Protein AF-A0A7S2HG61-F1 (afdb_monomer_lite)

Foldseek 3Di:
DQVLPDDDPVLVVVLVVLVVVLVVLLVQCLPPVSLVVLLVVLVLFDFDPDFLADQADPLLVVLLSLLLSLLVLLLVLLVVVQVVPPPDRPLLSVLLSVLSVLLSVLSSLLSSLSSCNVPRPSSSRSSPSNSQLSVLLSLLSQQVCQVPSVCRCVSSVVSSVCNRVVVAHCVDPNNLVSSLNSLQNLVVHDCVNFPPQLSVLSVLVNCLVVLCVVAPCSDSVSSSSSSNSSSVSSSSNSSRSVVVVVVVVVVVVVD

Organism: NCBI:txid374047

Structure (mmCIF, N/CA/C/O backbone):
data_AF-A0A7S2HG61-F1
#
_entry.id   AF-A0A7S2HG61-F1
#
loop_
_atom_site.group_PDB
_atom_site.id
_atom_site.type_symbol
_atom_site.label_atom_id
_atom_site.label_alt_id
_atom_site.label_comp_id
_atom_site.label_asym_id
_atom_site.label_entity_id
_atom_site.label_seq_id
_atom_site.pdbx_PDB_ins_code
_atom_site.Cartn_x
_atom_site.Cartn_y
_atom_site.Cartn_z
_atom_site.occupancy
_atom_site.B_iso_or_equiv
_atom_site.auth_seq_id
_atom_site.auth_comp_id
_atom_site.auth_asym_id
_atom_site.auth_atom_id
_atom_site.pdbx_PDB_model_num
ATOM 1 N N . MET A 1 1 ? -5.465 -21.632 17.136 1.00 51.50 1 MET A N 1
ATOM 2 C CA . MET A 1 1 ? -5.242 -20.722 15.989 1.00 51.50 1 MET A CA 1
ATOM 3 C C . MET A 1 1 ? -5.572 -19.300 16.432 1.00 51.50 1 MET A C 1
ATOM 5 O O . MET A 1 1 ? -6.669 -19.080 16.935 1.00 51.50 1 MET A O 1
ATOM 9 N N . ILE A 1 2 ? -4.621 -18.366 16.341 1.00 64.44 2 ILE A N 1
ATOM 10 C CA . ILE A 1 2 ? -4.810 -16.969 16.773 1.00 64.44 2 ILE A CA 1
ATOM 11 C C . ILE A 1 2 ? -5.863 -16.321 15.855 1.00 64.44 2 ILE A C 1
ATOM 13 O O . ILE A 1 2 ? -5.725 -16.396 14.634 1.00 64.44 2 ILE A O 1
ATOM 17 N N . LYS A 1 3 ? -6.915 -15.697 16.418 1.00 71.38 3 LYS A N 1
ATOM 18 C CA . LYS A 1 3 ? -8.028 -15.078 15.653 1.00 71.38 3 LYS A CA 1
ATOM 19 C C . LYS A 1 3 ? -7.538 -14.126 14.549 1.00 71.38 3 LYS A C 1
ATOM 21 O O . LYS A 1 3 ? -8.149 -14.071 13.488 1.00 71.38 3 LYS A O 1
ATOM 26 N N . ALA A 1 4 ? -6.395 -13.477 14.775 1.00 69.25 4 ALA A N 1
ATOM 27 C CA . ALA A 1 4 ? -5.705 -12.587 13.844 1.00 69.25 4 ALA A CA 1
ATOM 28 C C . ALA A 1 4 ? -5.424 -13.179 12.450 1.00 69.25 4 ALA A C 1
ATOM 30 O O . ALA A 1 4 ? -5.339 -12.418 11.492 1.00 69.25 4 ALA A O 1
ATOM 31 N N . PHE A 1 5 ? -5.309 -14.505 12.315 1.00 81.06 5 PHE A N 1
ATOM 32 C CA . PHE A 1 5 ? -5.056 -15.165 11.024 1.00 81.06 5 PHE A CA 1
ATOM 33 C C . PHE A 1 5 ? -6.320 -15.715 10.360 1.00 81.06 5 PHE A C 1
ATOM 35 O O . PHE A 1 5 ? -6.285 -16.104 9.195 1.00 81.06 5 PHE A O 1
ATOM 42 N N . LYS A 1 6 ? -7.450 -15.761 11.076 1.00 86.38 6 LYS A N 1
ATOM 43 C CA . LYS A 1 6 ? -8.704 -16.275 10.525 1.00 86.38 6 LYS A CA 1
ATOM 44 C C . LYS A 1 6 ? -9.349 -15.207 9.647 1.00 86.38 6 LYS A C 1
ATOM 46 O O . LYS A 1 6 ? -9.738 -14.158 10.159 1.00 86.38 6 LYS A O 1
ATOM 51 N N . LEU A 1 7 ? -9.503 -15.488 8.357 1.00 86.44 7 LEU A N 1
ATOM 52 C CA . LEU A 1 7 ? -10.285 -14.662 7.437 1.00 86.44 7 LEU A CA 1
ATOM 53 C C . LEU A 1 7 ? -11.781 -14.971 7.582 1.00 86.44 7 LEU A C 1
ATOM 55 O O . LEU A 1 7 ? -12.195 -16.123 7.732 1.00 86.44 7 LEU A O 1
ATOM 59 N N . THR A 1 8 ? -12.598 -13.930 7.559 1.00 88.38 8 THR A N 1
ATOM 60 C CA . THR A 1 8 ? -14.056 -14.007 7.484 1.00 88.38 8 THR A CA 1
ATOM 61 C C . THR A 1 8 ? -14.495 -14.377 6.067 1.00 88.38 8 THR A C 1
ATOM 63 O O . THR A 1 8 ? -13.757 -14.200 5.097 1.00 88.38 8 THR A O 1
ATOM 66 N N . THR A 1 9 ? -15.735 -14.846 5.915 1.00 89.81 9 THR A N 1
ATOM 67 C CA . THR A 1 9 ? -16.317 -15.142 4.596 1.00 89.81 9 THR A CA 1
ATOM 68 C C . THR A 1 9 ? -16.291 -13.927 3.666 1.00 89.81 9 THR A C 1
ATOM 70 O O . THR A 1 9 ? -16.043 -14.070 2.472 1.00 89.81 9 THR A O 1
ATOM 73 N N . THR A 1 10 ? -16.528 -12.727 4.200 1.00 88.31 10 THR A N 1
ATOM 74 C CA . THR A 1 10 ? -16.487 -11.481 3.422 1.00 88.31 10 THR A CA 1
ATOM 75 C C . THR A 1 10 ? -15.073 -11.169 2.947 1.00 88.31 10 THR A C 1
ATOM 77 O O . THR A 1 10 ? -14.895 -10.882 1.767 1.00 88.31 10 THR A O 1
ATOM 80 N N . GLU A 1 11 ? -14.067 -11.313 3.814 1.00 89.25 11 GLU A N 1
ATOM 81 C CA . GLU A 1 11 ? -12.668 -11.100 3.428 1.00 89.25 11 GLU A CA 1
ATOM 82 C C . GLU A 1 11 ? -12.243 -12.095 2.350 1.00 89.25 11 GLU A C 1
ATOM 84 O O . GLU A 1 11 ? -11.642 -11.693 1.361 1.00 89.25 11 GLU A O 1
ATOM 89 N N . LEU A 1 12 ? -12.602 -13.377 2.479 1.00 90.38 12 LEU A N 1
ATOM 90 C CA . LEU A 1 12 ? -12.316 -14.377 1.445 1.00 90.38 12 LEU A CA 1
ATOM 91 C C . LEU A 1 12 ? -12.929 -13.992 0.092 1.00 90.38 12 LEU A C 1
ATOM 93 O O . LEU A 1 12 ? -12.263 -14.093 -0.935 1.00 90.38 12 LEU A O 1
ATOM 97 N N . ARG A 1 13 ? -14.174 -13.498 0.084 1.00 91.62 13 ARG A N 1
ATOM 98 C CA . ARG A 1 13 ? -14.840 -13.022 -1.140 1.00 91.62 13 ARG A CA 1
ATOM 99 C C . ARG A 1 13 ? -14.148 -11.797 -1.735 1.00 91.62 13 ARG A C 1
ATOM 101 O O . ARG A 1 13 ? -13.930 -11.766 -2.939 1.00 91.62 13 ARG A O 1
ATOM 108 N N . MET A 1 14 ? -13.790 -10.809 -0.915 1.00 90.38 14 MET A N 1
ATOM 109 C CA . MET A 1 14 ? -13.081 -9.610 -1.378 1.00 90.38 14 MET A CA 1
ATOM 110 C C . MET A 1 14 ? -11.713 -9.958 -1.970 1.00 90.38 14 MET A C 1
ATOM 112 O O . MET A 1 14 ? -11.365 -9.456 -3.033 1.00 90.38 14 MET A O 1
ATOM 116 N N . ASN A 1 15 ? -10.985 -10.874 -1.333 1.00 90.94 15 ASN A N 1
ATOM 117 C CA . ASN A 1 15 ? -9.704 -11.372 -1.826 1.00 90.94 15 ASN A CA 1
ATOM 118 C C . ASN A 1 15 ? -9.844 -12.141 -3.142 1.00 90.94 15 ASN A C 1
ATOM 120 O O . ASN A 1 15 ? -9.061 -11.935 -4.063 1.00 90.94 15 ASN A O 1
ATOM 124 N N . PHE A 1 16 ? -10.880 -12.973 -3.276 1.00 93.00 16 PHE A N 1
ATOM 125 C CA . PHE A 1 16 ? -11.178 -13.642 -4.542 1.00 93.00 16 PHE A CA 1
ATOM 126 C C . PHE A 1 16 ? -11.461 -12.636 -5.667 1.00 93.00 16 PHE A C 1
ATOM 128 O O . PHE A 1 16 ? -10.932 -12.772 -6.768 1.00 93.00 16 PHE A O 1
ATOM 135 N N . VAL A 1 17 ? -12.247 -11.591 -5.385 1.00 92.56 17 VAL A N 1
ATOM 136 C CA . VAL A 1 17 ? -12.503 -10.507 -6.344 1.00 92.56 17 VAL A CA 1
ATOM 137 C C . VAL A 1 17 ? -11.210 -9.766 -6.695 1.00 92.56 17 VAL A C 1
ATOM 139 O O . VAL A 1 17 ? -10.968 -9.518 -7.873 1.00 92.56 17 VAL A O 1
ATOM 142 N N . GLN A 1 18 ? -10.351 -9.458 -5.718 1.00 91.69 18 GLN A N 1
ATOM 143 C CA . GLN A 1 18 ? -9.058 -8.816 -5.972 1.00 91.69 18 GLN A CA 1
ATOM 144 C C . GLN A 1 18 ? -8.158 -9.683 -6.863 1.00 91.69 18 GLN A C 1
ATOM 146 O O . GLN A 1 18 ? -7.585 -9.164 -7.816 1.00 91.69 18 GLN A O 1
ATOM 151 N N . LEU A 1 19 ? -8.075 -10.994 -6.611 1.00 92.44 19 LEU A N 1
ATOM 152 C CA . LEU A 1 19 ? -7.333 -11.930 -7.463 1.00 92.44 19 LEU A CA 1
ATOM 153 C C . LEU A 1 19 ? -7.893 -11.996 -8.881 1.00 92.44 19 LEU A C 1
ATOM 155 O O . LEU A 1 19 ? -7.123 -12.025 -9.837 1.00 92.44 19 LEU A O 1
ATOM 159 N N . ALA A 1 20 ? -9.218 -12.002 -9.032 1.00 94.19 20 ALA A N 1
ATOM 160 C CA . ALA A 1 20 ? -9.850 -11.986 -10.345 1.00 94.19 20 ALA A CA 1
ATOM 161 C C . ALA A 1 20 ? -9.514 -10.692 -11.106 1.00 94.19 20 ALA A C 1
ATOM 163 O O . ALA A 1 20 ? -9.106 -10.754 -12.264 1.00 94.19 20 ALA A O 1
ATOM 164 N N . ILE A 1 21 ? -9.614 -9.531 -10.445 1.00 93.31 21 ILE A N 1
ATOM 165 C CA . ILE A 1 21 ? -9.225 -8.232 -11.016 1.00 93.31 21 ILE A CA 1
ATOM 166 C C . ILE A 1 21 ? -7.743 -8.237 -11.397 1.00 93.31 21 ILE A C 1
ATOM 168 O O . ILE A 1 21 ? -7.402 -7.805 -12.495 1.00 93.31 21 ILE A O 1
ATOM 172 N N . PHE A 1 22 ? -6.873 -8.754 -10.527 1.00 93.88 22 PHE A N 1
ATOM 173 C CA . PHE A 1 22 ? -5.447 -8.887 -10.805 1.00 93.88 22 PHE A CA 1
ATOM 174 C C . PHE A 1 22 ? -5.201 -9.754 -12.045 1.00 93.88 22 PHE A C 1
ATOM 176 O O . PHE A 1 22 ? -4.566 -9.290 -12.984 1.00 93.88 22 PHE A O 1
ATOM 183 N N . GLY A 1 23 ? -5.762 -10.966 -12.107 1.00 94.44 23 GLY A N 1
ATOM 184 C CA . GLY A 1 23 ? -5.588 -11.874 -13.245 1.00 94.44 23 GLY A CA 1
ATOM 185 C C . GLY A 1 23 ? -6.091 -11.288 -14.568 1.00 94.44 23 GLY A C 1
ATOM 186 O O . GLY A 1 23 ? -5.406 -11.378 -15.588 1.00 94.44 23 GLY A O 1
ATOM 187 N N . ILE A 1 24 ? -7.250 -10.623 -14.545 1.00 95.69 24 ILE A N 1
ATOM 188 C CA . ILE A 1 24 ? -7.790 -9.890 -15.699 1.00 95.69 24 ILE A CA 1
ATOM 189 C C . ILE A 1 24 ? -6.847 -8.745 -16.097 1.00 95.69 24 ILE A C 1
ATOM 191 O O . ILE A 1 24 ? -6.534 -8.587 -17.277 1.00 95.69 24 ILE A O 1
ATOM 195 N N . GLY A 1 25 ? -6.358 -7.975 -15.122 1.00 95.12 25 GLY A N 1
ATOM 196 C CA . GLY A 1 25 ? -5.405 -6.887 -15.327 1.00 95.12 25 GLY A CA 1
ATOM 197 C C . GLY A 1 25 ? -4.111 -7.361 -15.984 1.00 95.12 25 GLY A C 1
ATOM 198 O O . GLY A 1 25 ? -3.699 -6.783 -16.986 1.00 95.12 25 GLY A O 1
ATOM 199 N N . VAL A 1 26 ? -3.519 -8.459 -15.501 1.00 94.81 26 VAL A N 1
ATOM 200 C CA . VAL A 1 26 ? -2.342 -9.091 -16.124 1.00 94.81 26 VAL A CA 1
ATOM 201 C C . VAL A 1 26 ? -2.642 -9.481 -17.574 1.00 94.81 26 VAL A C 1
ATOM 203 O O . VAL A 1 26 ? -1.845 -9.198 -18.468 1.00 94.81 26 VAL A O 1
ATOM 206 N N . GLY A 1 27 ? -3.802 -10.095 -17.833 1.00 93.94 27 GLY A N 1
ATOM 207 C CA . GLY A 1 27 ? -4.233 -10.457 -19.185 1.00 93.94 27 GLY A CA 1
ATOM 208 C C . GLY A 1 27 ? -4.316 -9.252 -20.128 1.00 93.94 27 GLY A C 1
ATOM 209 O O . GLY A 1 27 ? -3.796 -9.305 -21.242 1.00 93.94 27 GLY A O 1
ATOM 210 N N . PHE A 1 28 ? -4.903 -8.144 -19.667 1.00 94.81 28 PHE A N 1
ATOM 211 C CA . PHE A 1 28 ? -4.977 -6.901 -20.437 1.00 94.81 28 PHE A CA 1
ATOM 212 C C . PHE A 1 28 ? -3.610 -6.252 -20.647 1.00 94.81 28 PHE A C 1
ATOM 214 O O . PHE A 1 28 ? -3.307 -5.834 -21.761 1.00 94.81 28 PHE A O 1
ATOM 221 N N . LEU A 1 29 ? -2.762 -6.187 -19.622 1.00 94.06 29 LEU A N 1
ATOM 222 C CA . LEU A 1 29 ? -1.448 -5.547 -19.726 1.00 94.06 29 LEU A CA 1
ATOM 223 C C . LEU A 1 29 ? -0.483 -6.310 -20.640 1.00 94.06 29 LEU A C 1
ATOM 225 O O . LEU A 1 29 ? 0.432 -5.712 -21.198 1.00 94.06 29 LEU A O 1
ATOM 229 N N . ARG A 1 30 ? -0.712 -7.607 -20.869 1.00 90.38 30 ARG A N 1
ATOM 230 C CA . ARG A 1 30 ? 0.018 -8.376 -21.888 1.00 90.38 30 ARG A CA 1
ATOM 231 C C . ARG A 1 30 ? -0.368 -8.005 -23.323 1.00 90.38 30 ARG A C 1
ATOM 233 O O . ARG A 1 30 ? 0.354 -8.365 -24.250 1.00 90.38 30 ARG A O 1
ATOM 240 N N . ASN A 1 31 ? -1.467 -7.278 -23.535 1.00 94.44 31 ASN A N 1
ATOM 241 C CA . ASN A 1 31 ? -1.803 -6.729 -24.844 1.00 94.44 31 ASN A CA 1
ATOM 242 C C . ASN A 1 31 ? -0.900 -5.514 -25.161 1.00 94.44 31 ASN A C 1
ATOM 244 O O . ASN A 1 31 ? -0.962 -4.512 -24.442 1.00 94.44 31 ASN A O 1
ATOM 248 N N . PRO A 1 32 ? -0.128 -5.520 -26.267 1.00 94.00 32 PRO A N 1
ATOM 249 C CA . PRO A 1 32 ? 0.813 -4.439 -26.581 1.00 94.00 32 PRO A CA 1
ATOM 250 C C . PRO A 1 32 ? 0.175 -3.053 -26.741 1.00 94.00 32 PRO A C 1
ATOM 252 O O . PRO A 1 32 ? 0.820 -2.036 -26.492 1.00 94.00 32 PRO A O 1
ATOM 255 N N . SER A 1 33 ? -1.080 -2.972 -27.185 1.00 96.38 33 SER A N 1
ATOM 256 C CA . SER A 1 33 ? -1.778 -1.690 -27.336 1.00 96.38 33 SER A CA 1
ATOM 257 C C . SER A 1 33 ? -2.165 -1.099 -25.985 1.00 96.38 33 SER A C 1
ATOM 259 O O . SER A 1 33 ? -2.002 0.102 -25.783 1.00 96.38 33 SER A O 1
ATOM 261 N N . ILE A 1 34 ? -2.603 -1.941 -25.046 1.00 95.62 34 ILE A N 1
ATOM 262 C CA . ILE A 1 34 ? -2.915 -1.517 -23.677 1.00 95.62 34 ILE A CA 1
ATOM 263 C C . ILE A 1 34 ? -1.630 -1.144 -22.945 1.00 95.62 34 ILE A C 1
ATOM 265 O O . ILE A 1 34 ? -1.569 -0.076 -22.345 1.00 95.62 34 ILE A O 1
ATOM 269 N N . ALA A 1 35 ? -0.582 -1.961 -23.054 1.00 93.75 35 ALA A N 1
ATOM 270 C CA . ALA A 1 35 ? 0.704 -1.671 -22.433 1.00 93.75 35 ALA A CA 1
ATOM 271 C C . ALA A 1 35 ? 1.279 -0.325 -22.904 1.00 93.75 35 ALA A C 1
ATOM 273 O O . ALA A 1 35 ? 1.636 0.509 -22.081 1.00 93.75 35 ALA A O 1
ATOM 274 N N . ARG A 1 36 ? 1.268 -0.053 -24.220 1.00 95.00 36 ARG A N 1
ATOM 275 C CA . ARG A 1 36 ? 1.683 1.253 -24.768 1.00 95.00 36 ARG A CA 1
ATOM 276 C C . ARG A 1 36 ? 0.817 2.406 -24.266 1.00 95.00 36 ARG A C 1
ATOM 278 O O . ARG A 1 36 ? 1.340 3.485 -23.995 1.00 95.00 36 ARG A O 1
ATOM 285 N N . TRP A 1 37 ? -0.497 2.197 -24.163 1.00 95.88 37 TRP A N 1
ATOM 286 C CA . TRP A 1 37 ? -1.402 3.203 -23.612 1.00 95.88 37 TRP A CA 1
ATOM 287 C C . TRP A 1 37 ? -1.049 3.517 -22.154 1.00 95.88 37 TRP A C 1
ATOM 289 O O . TRP A 1 37 ? -0.922 4.690 -21.812 1.00 95.88 37 TRP A O 1
ATOM 299 N N . ILE A 1 38 ? -0.813 2.492 -21.332 1.00 94.62 38 ILE A N 1
ATOM 300 C CA . ILE A 1 38 ? -0.389 2.638 -19.935 1.00 94.62 38 ILE A CA 1
ATOM 301 C C . ILE A 1 38 ? 0.948 3.368 -19.845 1.00 94.62 38 ILE A C 1
ATOM 303 O O . ILE A 1 38 ? 1.021 4.375 -19.147 1.00 94.62 38 ILE A O 1
ATOM 307 N N . SER A 1 39 ? 1.967 2.936 -20.598 1.00 93.44 39 SER A N 1
ATOM 308 C CA . SER A 1 39 ? 3.272 3.605 -20.627 1.00 93.44 39 SER A CA 1
ATOM 309 C C . SER A 1 39 ? 3.121 5.097 -20.890 1.00 93.44 39 SER A C 1
ATOM 311 O O . SER A 1 39 ? 3.632 5.901 -20.125 1.00 93.44 39 SER A O 1
ATOM 313 N N . LYS A 1 40 ? 2.344 5.474 -21.914 1.00 94.31 40 LYS A N 1
ATOM 314 C CA . LYS A 1 40 ? 2.134 6.878 -22.288 1.00 94.31 40 LYS A CA 1
ATOM 315 C C . LYS A 1 40 ? 1.467 7.713 -21.189 1.00 94.31 40 LYS A C 1
ATOM 317 O O . LYS A 1 40 ? 1.790 8.888 -21.053 1.00 94.31 40 LYS A O 1
ATOM 322 N N . HIS A 1 41 ? 0.492 7.157 -20.471 1.00 93.19 41 HIS A N 1
ATOM 323 C CA . HIS A 1 41 ? -0.295 7.930 -19.501 1.00 93.19 41 HIS A CA 1
ATOM 324 C C . HIS A 1 41 ? 0.300 7.904 -18.096 1.00 93.19 41 HIS A C 1
ATOM 326 O O . HIS A 1 41 ? 0.081 8.842 -17.337 1.00 93.19 41 HIS A O 1
ATOM 332 N N . CYS A 1 42 ? 1.050 6.861 -17.747 1.00 92.75 42 CYS A N 1
ATOM 333 C CA . CYS A 1 42 ? 1.681 6.734 -16.440 1.00 92.75 42 CYS A CA 1
ATOM 334 C C . CYS A 1 42 ? 3.129 7.256 -16.422 1.00 92.75 42 CYS A C 1
ATOM 336 O O . CYS A 1 42 ? 3.625 7.591 -15.355 1.00 92.75 42 CYS A O 1
ATOM 338 N N . SER A 1 43 ? 3.789 7.451 -17.570 1.00 87.12 43 SER A N 1
ATOM 339 C CA . SER A 1 43 ? 5.132 8.058 -17.622 1.00 87.12 43 SER A CA 1
ATOM 340 C C . SER A 1 43 ? 5.170 9.554 -17.274 1.00 87.12 43 SER A C 1
ATOM 342 O O . SER A 1 43 ? 6.221 10.177 -17.363 1.00 87.12 43 SER A O 1
ATOM 344 N N . VAL A 1 44 ? 4.025 10.167 -16.954 1.00 89.00 44 VAL A N 1
ATOM 345 C CA . VAL A 1 44 ? 3.943 11.568 -16.502 1.00 89.00 44 VAL A CA 1
ATOM 346 C C . VAL A 1 44 ? 4.278 11.726 -15.018 1.00 89.00 44 VAL A C 1
ATOM 348 O O . VAL A 1 44 ? 4.437 12.851 -14.549 1.00 89.00 44 VAL A O 1
ATOM 351 N N . PHE A 1 45 ? 4.323 10.622 -14.267 1.00 90.44 45 PHE A N 1
ATOM 352 C CA . PHE A 1 45 ? 4.641 10.636 -12.843 1.00 90.44 45 PHE A CA 1
ATOM 353 C C . PHE A 1 45 ? 6.162 10.648 -12.620 1.00 90.44 45 PHE A C 1
ATOM 355 O O . PHE A 1 45 ? 6.897 10.143 -13.469 1.00 90.44 45 PHE A O 1
ATOM 362 N N . PRO A 1 46 ? 6.648 11.228 -11.502 1.00 85.69 46 PRO A N 1
ATOM 363 C CA . PRO A 1 46 ? 8.077 11.302 -11.217 1.00 85.69 46 PRO A CA 1
ATOM 364 C C . PRO A 1 46 ? 8.740 9.928 -11.242 1.00 85.69 46 PRO A C 1
ATOM 366 O O . PRO A 1 46 ? 8.265 8.991 -10.595 1.00 85.69 46 PRO A O 1
ATOM 369 N N . SER A 1 47 ? 9.853 9.837 -11.967 1.00 80.81 47 SER A N 1
ATOM 370 C CA . SER A 1 47 ? 10.528 8.568 -12.192 1.00 80.81 47 SER A CA 1
ATOM 371 C C . SER A 1 47 ? 11.241 8.072 -10.937 1.00 80.81 47 SER A C 1
ATOM 373 O O . SER A 1 47 ? 11.947 8.795 -10.218 1.00 80.81 47 SER A O 1
ATOM 375 N N . THR A 1 48 ? 11.078 6.787 -10.667 1.00 68.94 48 THR A N 1
ATOM 376 C CA . THR A 1 48 ? 11.972 6.062 -9.782 1.00 68.94 48 THR A CA 1
ATOM 377 C C . THR A 1 48 ? 13.270 5.750 -10.533 1.00 68.94 48 THR A C 1
ATOM 379 O O . THR A 1 48 ? 13.218 5.361 -11.694 1.00 68.94 48 THR A O 1
ATOM 382 N N . PRO A 1 49 ? 14.456 5.971 -9.924 1.00 60.94 49 PRO A N 1
ATOM 383 C CA . PRO A 1 49 ? 15.722 5.673 -10.581 1.00 60.94 49 PRO A CA 1
ATOM 384 C C . PRO A 1 49 ? 15.704 4.222 -11.036 1.00 60.94 49 PRO A C 1
ATOM 386 O O . PRO A 1 49 ? 15.212 3.377 -10.283 1.00 60.94 49 PRO A O 1
ATOM 389 N N . GLU A 1 50 ? 16.220 3.978 -12.244 1.00 57.84 50 GLU A N 1
ATOM 390 C CA . GLU A 1 50 ? 16.231 2.660 -12.874 1.00 57.84 50 GLU A CA 1
ATOM 391 C C . GLU A 1 50 ? 16.663 1.603 -11.861 1.00 57.84 50 GLU A C 1
ATOM 393 O O . GLU A 1 50 ? 17.780 1.619 -11.336 1.00 57.84 50 GLU A O 1
ATOM 398 N N . ARG A 1 51 ? 15.736 0.699 -11.555 1.00 62.84 51 ARG A N 1
ATOM 399 C CA . ARG A 1 51 ? 16.041 -0.523 -10.834 1.00 62.84 51 ARG A CA 1
ATOM 400 C C . ARG A 1 51 ? 15.838 -1.647 -11.823 1.00 62.84 51 ARG A C 1
ATOM 402 O O . ARG A 1 51 ? 14.753 -1.799 -12.372 1.00 62.84 51 ARG A O 1
ATOM 409 N N . ASN A 1 52 ? 16.885 -2.430 -12.031 1.00 68.44 52 ASN A N 1
ATOM 410 C CA . ASN A 1 52 ? 16.771 -3.696 -12.734 1.00 68.44 52 ASN A CA 1
ATOM 411 C C . ASN A 1 52 ? 16.072 -4.670 -11.786 1.00 68.44 52 ASN A C 1
ATOM 413 O O . ASN A 1 52 ? 16.735 -5.385 -11.037 1.00 68.44 52 ASN A O 1
ATOM 417 N N . PHE A 1 53 ? 14.741 -4.610 -11.725 1.00 71.50 53 PHE A N 1
ATOM 418 C CA . PHE A 1 53 ? 13.983 -5.534 -10.898 1.00 71.50 53 PHE A CA 1
ATOM 419 C C . PHE A 1 53 ? 14.093 -6.935 -11.478 1.00 71.50 53 PHE A C 1
ATOM 421 O O . PHE A 1 53 ? 13.825 -7.164 -12.655 1.00 71.50 53 PHE A O 1
ATOM 428 N N . GLU A 1 54 ? 14.466 -7.878 -10.626 1.00 79.44 54 GLU A N 1
ATOM 429 C CA . GLU A 1 54 ? 14.377 -9.289 -10.959 1.00 79.44 54 GLU A CA 1
ATOM 430 C C . GLU A 1 54 ? 12.915 -9.757 -10.849 1.00 79.44 54 GLU A C 1
ATOM 432 O O . GLU A 1 54 ? 12.136 -9.212 -10.052 1.00 79.44 54 GLU A O 1
ATOM 437 N N . PRO A 1 55 ? 12.511 -10.778 -11.625 1.00 83.25 55 PRO A N 1
ATOM 438 C CA . PRO A 1 55 ? 11.236 -11.446 -11.411 1.00 83.25 55 PRO A CA 1
ATOM 439 C C . PRO A 1 55 ? 11.104 -11.918 -9.961 1.00 83.25 55 PRO A C 1
ATOM 441 O O . PRO A 1 55 ? 11.989 -12.591 -9.437 1.00 83.25 55 PRO A O 1
ATOM 444 N N . LEU A 1 56 ? 9.973 -11.606 -9.325 1.00 82.25 56 LEU A N 1
ATOM 445 C CA . LEU A 1 56 ? 9.750 -11.980 -7.929 1.00 82.25 56 LEU A CA 1
ATOM 446 C C . LEU A 1 56 ? 9.723 -13.503 -7.750 1.00 82.25 56 LEU A C 1
ATOM 448 O O . LEU A 1 56 ? 9.063 -14.223 -8.515 1.00 82.25 56 LEU A O 1
ATOM 452 N N . SER A 1 57 ? 10.361 -13.987 -6.683 1.00 88.44 57 SER A N 1
ATOM 453 C CA . SER A 1 57 ? 10.223 -15.376 -6.251 1.00 88.44 57 SER A CA 1
ATOM 454 C C . SER A 1 57 ? 8.780 -15.687 -5.826 1.00 88.44 57 SER A C 1
ATOM 456 O O . SER A 1 57 ? 7.985 -14.805 -5.494 1.00 88.44 57 SER A O 1
ATOM 458 N N . ILE A 1 58 ? 8.412 -16.974 -5.795 1.00 89.75 58 ILE A N 1
ATOM 459 C CA . ILE A 1 58 ? 7.083 -17.403 -5.312 1.00 89.75 58 ILE A CA 1
ATOM 460 C C . ILE A 1 58 ? 6.853 -16.939 -3.865 1.00 89.75 58 ILE A C 1
ATOM 462 O O . ILE A 1 58 ? 5.733 -16.582 -3.502 1.00 89.75 58 ILE A O 1
ATOM 466 N N . ILE A 1 59 ? 7.905 -16.936 -3.044 1.00 88.25 59 ILE A N 1
ATOM 467 C CA . ILE A 1 59 ? 7.828 -16.506 -1.646 1.00 88.25 59 ILE A CA 1
ATOM 468 C C . ILE A 1 59 ? 7.502 -15.016 -1.577 1.00 88.25 59 ILE A C 1
ATOM 470 O O . ILE A 1 59 ? 6.601 -14.633 -0.830 1.00 88.25 59 ILE A O 1
ATOM 474 N N . ASP A 1 60 ? 8.163 -14.192 -2.388 1.00 86.00 60 ASP A N 1
ATOM 475 C CA . ASP A 1 60 ? 7.915 -12.756 -2.380 1.00 86.00 60 ASP A CA 1
ATOM 476 C C . ASP A 1 60 ? 6.530 -12.405 -2.950 1.00 86.00 60 ASP A C 1
ATOM 478 O O . ASP A 1 60 ? 5.824 -11.564 -2.389 1.00 86.00 60 ASP A O 1
ATOM 482 N N . TRP A 1 61 ? 6.052 -13.139 -3.964 1.00 89.62 61 TRP A N 1
ATOM 483 C CA . TRP A 1 61 ? 4.657 -13.053 -4.418 1.00 89.62 61 TRP A CA 1
ATOM 484 C C . TRP A 1 61 ? 3.659 -13.347 -3.296 1.00 89.62 61 TRP A C 1
ATOM 486 O O . TRP A 1 61 ? 2.687 -12.609 -3.117 1.00 89.62 61 TRP A O 1
ATOM 496 N N . VAL A 1 62 ? 3.886 -14.419 -2.528 1.00 89.62 62 VAL A N 1
ATOM 497 C CA . VAL A 1 62 ? 3.033 -14.779 -1.387 1.00 89.62 62 VAL A CA 1
ATOM 498 C C . VAL A 1 62 ? 3.090 -13.698 -0.310 1.00 89.62 62 VAL A C 1
ATOM 500 O O . VAL A 1 62 ? 2.041 -13.330 0.223 1.00 89.62 62 VAL A O 1
ATOM 503 N N . ALA A 1 63 ? 4.271 -13.152 -0.017 1.00 87.88 63 ALA A N 1
ATOM 504 C CA . ALA A 1 63 ? 4.435 -12.082 0.959 1.00 87.88 63 ALA A CA 1
ATOM 505 C C . ALA A 1 63 ? 3.656 -10.823 0.538 1.00 87.88 63 ALA A C 1
ATOM 507 O O . ALA A 1 63 ? 2.788 -10.370 1.287 1.00 87.88 63 ALA A O 1
ATOM 508 N N . HIS A 1 64 ? 3.855 -10.326 -0.685 1.00 88.19 64 HIS A N 1
ATOM 509 C CA . HIS A 1 64 ? 3.135 -9.171 -1.236 1.00 88.19 64 HIS A CA 1
ATOM 510 C C . HIS A 1 64 ? 1.620 -9.377 -1.275 1.00 88.19 64 HIS A C 1
ATOM 512 O O . HIS A 1 64 ? 0.843 -8.492 -0.894 1.00 88.19 64 HIS A O 1
ATOM 518 N N . TYR A 1 65 ? 1.177 -10.559 -1.704 1.00 89.31 65 TYR A N 1
ATOM 519 C CA . TYR A 1 65 ? -0.243 -10.874 -1.718 1.00 89.31 65 TYR A CA 1
ATOM 520 C C . TYR A 1 65 ? -0.812 -10.936 -0.294 1.00 89.31 65 TYR A C 1
ATOM 522 O O . TYR A 1 65 ? -1.903 -10.427 -0.052 1.00 89.31 65 TYR A O 1
ATOM 530 N N . SER A 1 66 ? -0.064 -11.458 0.683 1.00 89.12 66 SER A N 1
ATOM 531 C CA . SER A 1 66 ? -0.508 -11.486 2.081 1.00 89.12 66 SER A CA 1
ATOM 532 C C . SER A 1 66 ? -0.705 -10.083 2.672 1.00 89.12 66 SER A C 1
ATOM 534 O O . SER A 1 66 ? -1.696 -9.857 3.371 1.00 89.12 66 SER A O 1
ATOM 536 N N . ILE A 1 67 ? 0.155 -9.113 2.328 1.00 91.12 67 ILE A N 1
ATOM 537 C CA . ILE A 1 67 ? -0.007 -7.702 2.724 1.00 91.12 67 ILE A CA 1
ATOM 538 C C . ILE A 1 67 ? -1.340 -7.159 2.208 1.00 91.12 67 ILE A C 1
ATOM 540 O O . ILE A 1 67 ? -2.089 -6.542 2.967 1.00 91.12 67 ILE A O 1
ATOM 544 N N . ASN A 1 68 ? -1.657 -7.416 0.936 1.00 90.94 68 ASN A N 1
ATOM 545 C CA . ASN A 1 68 ? -2.924 -7.011 0.328 1.00 90.94 68 ASN A CA 1
ATOM 546 C C . ASN A 1 68 ? -4.116 -7.697 1.016 1.00 90.94 68 ASN A C 1
ATOM 548 O O . ASN A 1 68 ? -5.075 -7.038 1.415 1.00 90.94 68 ASN A O 1
ATOM 552 N N . VAL A 1 69 ? -4.023 -9.007 1.256 1.00 91.56 69 VAL A N 1
ATOM 553 C CA . VAL A 1 69 ? -5.086 -9.793 1.895 1.00 91.56 69 VAL A CA 1
ATOM 554 C C . VAL A 1 69 ? -5.437 -9.265 3.278 1.00 91.56 69 VAL A C 1
ATOM 556 O O . VAL A 1 69 ? -6.608 -9.021 3.587 1.00 91.56 69 VAL A O 1
ATOM 559 N N . TYR A 1 70 ? -4.428 -9.079 4.128 1.00 92.19 70 TYR A N 1
ATOM 560 C CA . TYR A 1 70 ? -4.649 -8.575 5.477 1.00 92.19 70 TYR A CA 1
ATOM 561 C C . TYR A 1 70 ? -4.983 -7.081 5.477 1.00 92.19 70 TYR A C 1
ATOM 563 O O . TYR A 1 70 ? -5.772 -6.642 6.316 1.00 92.19 70 TYR A O 1
ATOM 571 N N . GLY A 1 71 ? -4.461 -6.314 4.518 1.00 93.38 71 GLY A N 1
ATOM 572 C CA . GLY A 1 71 ? -4.748 -4.893 4.345 1.00 93.38 71 GLY A CA 1
ATOM 573 C C . GLY A 1 71 ? -6.201 -4.621 3.953 1.00 93.38 71 GLY A C 1
ATOM 574 O O . GLY A 1 71 ? -6.832 -3.728 4.523 1.00 93.38 71 GLY A O 1
ATOM 575 N N . LEU A 1 72 ? -6.784 -5.445 3.076 1.00 92.25 72 LEU A N 1
ATOM 576 C CA . LEU A 1 72 ? -8.226 -5.443 2.814 1.00 92.25 72 LEU A CA 1
ATOM 577 C C . LEU A 1 72 ? -9.037 -5.738 4.078 1.00 92.25 72 LEU A C 1
ATOM 579 O O . LEU A 1 72 ? -10.060 -5.092 4.305 1.00 92.25 72 LEU A O 1
ATOM 583 N N . GLY A 1 73 ? -8.568 -6.664 4.919 1.00 91.94 73 GLY A N 1
ATOM 584 C CA . GLY A 1 73 ? -9.169 -6.931 6.226 1.00 91.94 73 GLY A CA 1
ATOM 585 C C . GLY A 1 73 ? -9.164 -5.695 7.128 1.00 91.94 73 GLY A C 1
ATOM 586 O O . GLY A 1 73 ? -10.201 -5.327 7.675 1.00 91.94 73 GLY A O 1
ATOM 587 N N . VAL A 1 74 ? -8.033 -4.986 7.224 1.00 92.88 74 VAL A N 1
ATOM 588 C CA . VAL A 1 74 ? -7.938 -3.713 7.967 1.00 92.88 74 VAL A CA 1
ATOM 589 C C . VAL A 1 74 ? -8.952 -2.690 7.445 1.00 92.88 74 VAL A C 1
ATOM 591 O O . VAL A 1 74 ? -9.695 -2.103 8.235 1.00 92.88 74 VAL A O 1
ATOM 594 N N . LEU A 1 75 ? -9.030 -2.502 6.124 1.00 92.75 75 LEU A N 1
ATOM 595 C CA . LEU A 1 75 ? -9.990 -1.590 5.499 1.00 92.75 75 LEU A CA 1
ATOM 596 C C . LEU A 1 75 ? -11.440 -1.989 5.808 1.00 92.75 75 LEU A C 1
ATOM 598 O O . LEU A 1 75 ? -12.249 -1.139 6.182 1.00 92.75 75 LEU A O 1
ATOM 602 N N . GLN A 1 76 ? -11.766 -3.276 5.693 1.00 90.19 76 GLN A N 1
ATOM 603 C CA . GLN A 1 76 ? -13.096 -3.795 5.985 1.00 90.19 76 GLN A CA 1
ATOM 604 C C . GLN A 1 76 ? -13.499 -3.524 7.440 1.00 90.19 76 GLN A C 1
ATOM 606 O O . GLN A 1 76 ? -14.589 -3.002 7.671 1.00 90.19 76 GLN A O 1
ATOM 611 N N . GLU A 1 77 ? -12.639 -3.831 8.414 1.00 88.19 77 GLU A N 1
ATOM 612 C CA . GLU A 1 77 ? -12.935 -3.603 9.835 1.00 88.19 77 GLU A CA 1
ATOM 613 C C . GLU A 1 77 ? -13.159 -2.109 10.128 1.00 88.19 77 GLU A C 1
ATOM 615 O O . GLU A 1 77 ? -14.114 -1.735 10.814 1.00 88.19 77 GLU A O 1
ATOM 620 N N . MET A 1 78 ? -12.352 -1.220 9.531 1.00 88.12 78 MET A N 1
ATOM 621 C CA . MET A 1 78 ? -12.559 0.227 9.661 1.00 88.12 78 MET A CA 1
ATOM 622 C C . MET A 1 78 ? -13.903 0.697 9.084 1.00 88.12 78 MET A C 1
ATOM 624 O O . MET A 1 78 ? -14.514 1.609 9.648 1.00 88.12 78 MET A O 1
ATOM 628 N N . LEU A 1 79 ? -14.374 0.092 7.988 1.00 85.62 79 LEU A N 1
ATOM 629 C CA . LEU A 1 79 ? -15.660 0.415 7.357 1.00 85.62 79 LEU A CA 1
ATOM 630 C C . LEU A 1 79 ? -16.861 -0.190 8.104 1.00 85.62 79 LEU A C 1
ATOM 632 O O . LEU A 1 79 ? -17.912 0.449 8.188 1.00 85.62 79 LEU A O 1
ATOM 636 N N . ILE A 1 80 ? -16.731 -1.398 8.662 1.00 82.19 80 ILE A N 1
ATOM 637 C CA . ILE A 1 80 ? -17.784 -2.038 9.470 1.00 82.19 80 ILE A CA 1
ATOM 638 C C . ILE A 1 80 ? -18.050 -1.217 10.730 1.00 82.19 80 ILE A C 1
ATOM 640 O O . ILE A 1 80 ? -19.204 -0.893 11.019 1.00 82.19 80 ILE A O 1
ATOM 644 N N . GLU A 1 81 ? -17.000 -0.823 11.454 1.00 73.75 81 GLU A N 1
ATOM 645 C CA . GLU A 1 81 ? -17.154 -0.013 12.664 1.00 73.75 81 GLU A CA 1
ATOM 646 C C . GLU A 1 81 ? -17.819 1.343 12.382 1.00 73.75 81 GLU A C 1
ATOM 648 O O . GLU A 1 81 ? -18.593 1.826 13.207 1.00 73.75 81 GLU A O 1
ATOM 653 N N . GLN A 1 82 ? -17.592 1.937 11.202 1.00 72.38 82 GLN A N 1
ATOM 654 C CA . GLN A 1 82 ? -18.284 3.165 10.786 1.00 72.38 82 GLN A CA 1
ATOM 655 C C . GLN A 1 82 ? -19.791 2.964 10.608 1.00 72.38 82 GLN A C 1
ATOM 657 O O . GLN A 1 82 ? -20.560 3.859 10.946 1.00 72.38 82 GLN A O 1
ATOM 662 N N . LYS A 1 83 ? -20.222 1.804 10.094 1.00 65.12 83 LYS A N 1
ATOM 663 C CA . LYS A 1 83 ? -21.647 1.479 9.915 1.00 65.12 83 LYS A CA 1
ATOM 664 C C . LYS A 1 83 ? -22.335 1.098 11.231 1.00 65.12 83 LYS A C 1
ATOM 666 O O . LYS A 1 83 ? -23.528 1.338 11.376 1.00 65.12 83 LYS A O 1
ATOM 671 N N . GLY A 1 84 ? -21.603 0.501 12.176 1.00 58.69 84 GLY A N 1
ATOM 672 C CA . GLY A 1 84 ? -22.134 0.044 13.470 1.00 58.69 84 GLY A CA 1
ATOM 673 C C . GLY A 1 84 ? -22.158 1.099 14.587 1.00 58.69 84 GLY A C 1
ATOM 674 O O . GLY A 1 84 ? -22.760 0.868 15.642 1.00 58.69 84 GLY A O 1
ATOM 675 N N . ALA A 1 85 ? -21.505 2.248 14.395 1.00 57.56 85 ALA A N 1
ATOM 676 C CA . ALA A 1 85 ? -21.446 3.314 15.389 1.00 57.56 85 ALA A CA 1
ATOM 677 C C . ALA A 1 85 ? -22.769 4.106 15.451 1.00 57.56 85 ALA A C 1
ATOM 679 O O . ALA A 1 85 ? -22.957 5.089 14.745 1.00 57.56 85 ALA A O 1
ATOM 680 N N . GLN A 1 86 ? -23.670 3.721 16.364 1.00 52.56 86 GLN A N 1
ATOM 681 C CA . GLN A 1 86 ? -24.826 4.546 16.779 1.00 52.56 86 GLN A CA 1
ATOM 682 C C . GLN A 1 86 ? -24.411 5.877 17.444 1.00 52.56 86 GLN A C 1
ATOM 684 O O . GLN A 1 86 ? -25.238 6.764 17.620 1.00 52.56 86 GLN A O 1
ATOM 689 N N . GLN A 1 87 ? -23.135 6.031 17.808 1.00 51.72 87 GLN A N 1
ATOM 690 C CA . GLN A 1 87 ? -22.565 7.253 18.368 1.00 51.72 87 GLN A CA 1
ATOM 691 C C . GLN A 1 87 ? -21.636 7.887 17.336 1.00 51.72 87 GLN A C 1
ATOM 693 O O . GLN A 1 87 ? -20.544 7.370 17.138 1.00 51.72 87 GLN A O 1
ATOM 698 N N . GLN A 1 88 ? -22.118 8.968 16.715 1.00 53.53 88 GLN A N 1
ATOM 699 C CA . GLN A 1 88 ? -21.449 9.949 15.845 1.00 53.53 88 GLN A CA 1
ATOM 700 C C . GLN A 1 88 ? -20.395 9.435 14.830 1.00 53.53 88 GLN A C 1
ATOM 702 O O . GLN A 1 88 ? -19.447 8.731 15.179 1.00 53.53 88 GLN A O 1
ATOM 707 N N . PRO A 1 89 ? -20.473 9.855 13.551 1.00 59.03 89 PRO A N 1
ATOM 708 C CA . PRO A 1 89 ? -19.451 9.512 12.564 1.00 59.03 89 PRO A CA 1
ATOM 709 C C . PRO A 1 89 ? -18.061 9.918 13.071 1.00 59.03 89 PRO A C 1
ATOM 711 O O . PRO A 1 89 ? -17.866 11.048 13.508 1.00 59.03 89 PRO A O 1
ATOM 714 N N . ARG A 1 90 ? -17.091 8.995 13.010 1.00 80.50 90 ARG A N 1
ATOM 715 C CA . ARG A 1 90 ? -1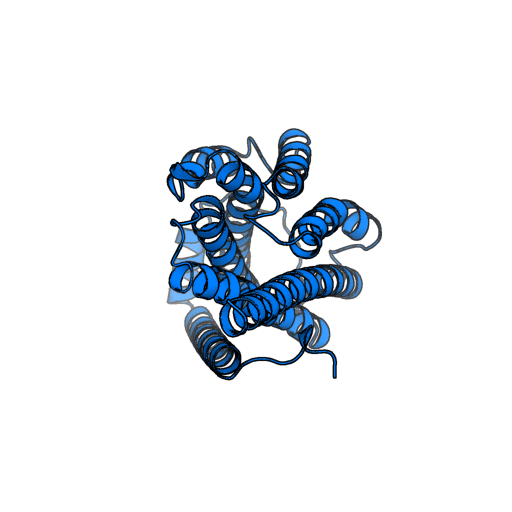5.689 9.249 13.377 1.00 80.50 90 ARG A CA 1
ATOM 716 C C . ARG A 1 90 ? -14.926 9.716 12.133 1.00 80.50 90 ARG A C 1
ATOM 718 O O . ARG A 1 90 ? -14.448 8.865 11.375 1.00 80.50 90 ARG A O 1
ATOM 725 N N . PRO A 1 91 ? -14.799 11.032 11.876 1.00 82.81 91 PRO A N 1
ATOM 726 C CA . PRO A 1 91 ? -14.266 11.538 10.612 1.00 82.81 91 PRO A CA 1
ATOM 727 C C . PRO A 1 91 ? -12.818 11.082 10.372 1.00 82.81 91 PRO A C 1
ATOM 729 O O . PRO A 1 91 ? -12.471 10.753 9.243 1.00 82.81 91 PRO A O 1
ATOM 732 N N . ARG A 1 92 ? -12.008 10.920 11.434 1.00 86.12 92 ARG A N 1
ATOM 733 C CA . ARG A 1 92 ? -10.644 10.359 11.348 1.00 86.12 92 ARG A CA 1
ATOM 734 C C . ARG A 1 92 ? -10.625 8.958 10.744 1.00 86.12 92 ARG A C 1
ATOM 736 O O . ARG A 1 92 ? -9.810 8.685 9.873 1.00 86.12 92 ARG A O 1
ATOM 743 N N . ARG A 1 93 ? -11.538 8.073 11.164 1.00 85.56 93 ARG A N 1
ATOM 744 C CA . ARG A 1 93 ? -11.618 6.703 10.630 1.00 85.56 93 ARG A CA 1
ATOM 745 C C . ARG A 1 93 ? -12.028 6.691 9.167 1.00 85.56 93 ARG A C 1
ATOM 747 O O . ARG A 1 93 ? -11.444 5.937 8.395 1.00 85.56 93 ARG A O 1
ATOM 754 N N . LYS A 1 94 ? -13.001 7.524 8.785 1.00 86.62 94 LYS A N 1
ATOM 755 C CA . LYS A 1 94 ? -13.448 7.636 7.389 1.00 86.62 94 LYS A CA 1
ATOM 756 C C . LYS A 1 94 ? -12.303 8.091 6.491 1.00 86.62 94 LYS A C 1
ATOM 758 O O . LYS A 1 94 ? -12.022 7.449 5.483 1.00 86.62 94 LYS A O 1
ATOM 763 N N . SER A 1 95 ? -11.615 9.153 6.891 1.00 88.12 95 SER A N 1
ATOM 764 C CA . SER A 1 95 ? -10.508 9.712 6.122 1.00 88.12 95 SER A CA 1
ATOM 765 C C . SER A 1 95 ? -9.302 8.764 6.088 1.00 88.12 95 SER A C 1
ATOM 767 O O . SER A 1 95 ? -8.706 8.585 5.032 1.00 88.12 95 SER A O 1
ATOM 769 N N . LEU A 1 96 ? -9.009 8.045 7.179 1.00 89.19 96 LEU A N 1
ATOM 770 C CA . LEU A 1 96 ? -7.981 6.998 7.174 1.00 89.19 96 LEU A CA 1
ATOM 771 C C . LEU A 1 96 ? -8.376 5.786 6.311 1.00 89.19 96 LEU A C 1
ATOM 773 O O . LEU A 1 96 ? -7.525 5.215 5.641 1.00 89.19 96 LEU A O 1
ATOM 777 N N . SER A 1 97 ? -9.661 5.421 6.248 1.00 90.62 97 SER A N 1
ATOM 778 C CA . SER A 1 97 ? -10.138 4.345 5.360 1.00 90.62 97 SER A CA 1
ATOM 779 C C . SER A 1 97 ? -9.900 4.679 3.888 1.00 90.62 97 SER A C 1
ATOM 781 O O . SER A 1 97 ? -9.527 3.801 3.118 1.00 90.62 97 SER A O 1
ATOM 783 N N . LEU A 1 98 ? -10.063 5.948 3.500 1.00 90.38 98 LEU A N 1
ATOM 784 C CA . LEU A 1 98 ? -9.719 6.410 2.155 1.00 90.38 98 LEU A CA 1
ATOM 785 C C . LEU A 1 98 ? -8.222 6.226 1.868 1.00 90.38 98 LEU A C 1
ATOM 787 O O . LEU A 1 98 ? -7.863 5.703 0.817 1.00 90.38 98 LEU A O 1
ATOM 791 N N . VAL A 1 99 ? -7.359 6.600 2.816 1.00 91.75 99 VAL A N 1
ATOM 792 C CA . VAL A 1 99 ? -5.905 6.423 2.688 1.00 91.75 99 VAL A CA 1
ATOM 793 C C . VAL A 1 99 ? -5.532 4.942 2.549 1.00 91.75 99 VAL A C 1
ATOM 795 O O . VAL A 1 99 ? -4.767 4.589 1.656 1.00 91.75 99 VAL A O 1
ATOM 798 N N . PHE A 1 100 ? -6.126 4.055 3.352 1.00 91.94 100 PHE A N 1
ATOM 799 C CA . PHE A 1 100 ? -5.911 2.609 3.212 1.00 91.94 100 PHE A CA 1
ATOM 800 C C . PHE A 1 100 ? -6.421 2.070 1.877 1.00 91.94 100 PHE A C 1
ATOM 802 O O . PHE A 1 100 ? -5.753 1.241 1.270 1.00 91.94 100 PHE A O 1
ATOM 809 N N . ALA A 1 101 ? -7.566 2.545 1.381 1.00 92.38 101 ALA A N 1
ATOM 810 C CA . ALA A 1 101 ? -8.058 2.154 0.062 1.00 92.38 101 ALA A CA 1
ATOM 811 C C . ALA A 1 101 ? -7.068 2.542 -1.051 1.00 92.38 101 ALA A C 1
ATOM 813 O O . ALA A 1 101 ? -6.825 1.741 -1.952 1.00 92.38 101 ALA A O 1
ATOM 814 N N . MET A 1 102 ? -6.434 3.717 -0.955 1.00 93.06 102 MET A N 1
ATOM 815 C CA . MET A 1 102 ? -5.357 4.109 -1.871 1.00 93.06 102 MET A CA 1
ATOM 816 C C . MET A 1 102 ? -4.133 3.19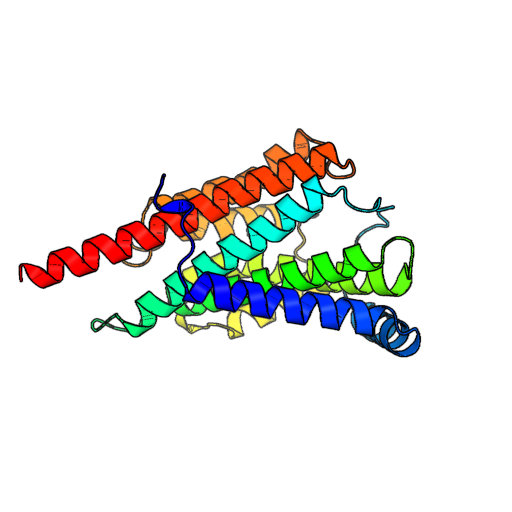8 -1.752 1.00 93.06 102 MET A C 1
ATOM 818 O O . MET A 1 102 ? -3.570 2.816 -2.772 1.00 93.06 102 MET A O 1
ATOM 822 N N . GLN A 1 103 ? -3.740 2.809 -0.536 1.00 91.94 103 GLN A N 1
ATOM 823 C CA . GLN A 1 103 ? -2.636 1.864 -0.329 1.00 91.94 103 GLN A CA 1
ATOM 824 C C . GLN A 1 103 ? -2.944 0.479 -0.919 1.00 91.94 103 GLN A C 1
ATOM 826 O O . GLN A 1 103 ? -2.066 -0.128 -1.520 1.00 91.94 103 GLN A O 1
ATOM 831 N N . GLN A 1 104 ? -4.186 -0.008 -0.815 1.00 91.75 104 GLN A N 1
ATOM 832 C CA . GLN A 1 104 ? -4.596 -1.269 -1.451 1.00 91.75 104 GLN A CA 1
ATOM 833 C C . GLN A 1 104 ? -4.590 -1.169 -2.979 1.00 91.75 104 GLN A C 1
ATOM 835 O O . GLN A 1 104 ? -4.131 -2.077 -3.668 1.00 91.75 104 GLN A O 1
ATOM 840 N N . PHE A 1 105 ? -5.057 -0.042 -3.518 1.00 92.88 105 PHE A N 1
ATOM 841 C CA . PHE A 1 105 ? -4.991 0.218 -4.953 1.00 92.88 105 PHE A CA 1
ATOM 842 C C . PHE A 1 105 ? -3.540 0.279 -5.454 1.00 92.88 105 PHE A C 1
ATOM 844 O O . PHE A 1 105 ? -3.216 -0.332 -6.470 1.00 92.88 105 PHE A O 1
ATOM 851 N N . MET A 1 106 ? -2.652 0.934 -4.703 1.00 93.12 106 MET A N 1
ATOM 852 C CA . MET A 1 106 ? -1.214 0.947 -4.969 1.00 93.12 106 MET A CA 1
ATOM 853 C C . MET A 1 106 ? -0.612 -0.460 -4.936 1.00 93.12 106 MET A C 1
ATOM 855 O O . MET A 1 106 ? 0.099 -0.822 -5.868 1.00 93.12 106 MET A O 1
ATOM 859 N N . GLY A 1 107 ? -0.942 -1.276 -3.929 1.00 90.88 107 GLY A N 1
ATOM 860 C CA . GLY A 1 107 ? -0.469 -2.660 -3.834 1.00 90.88 107 GLY A CA 1
ATOM 861 C C . GLY A 1 107 ? -0.829 -3.484 -5.071 1.00 90.88 107 GLY A C 1
ATOM 862 O O . GLY A 1 107 ? 0.018 -4.195 -5.608 1.00 90.88 107 GLY A O 1
ATOM 863 N N . LEU A 1 108 ? -2.050 -3.318 -5.591 1.00 92.44 108 LEU A N 1
ATOM 864 C CA . LEU A 1 108 ? -2.471 -3.948 -6.842 1.00 92.44 108 LEU A CA 1
ATOM 865 C C . LEU A 1 108 ? -1.677 -3.436 -8.056 1.00 92.44 108 LEU A C 1
ATOM 867 O O . LEU A 1 108 ? -1.281 -4.241 -8.894 1.00 92.44 108 LEU A O 1
ATOM 871 N N . ILE A 1 109 ? -1.430 -2.126 -8.158 1.00 93.31 109 ILE A N 1
ATOM 872 C CA . ILE A 1 109 ? -0.628 -1.540 -9.248 1.00 93.31 109 ILE A CA 1
ATOM 873 C C . ILE A 1 109 ? 0.802 -2.078 -9.230 1.00 93.31 109 ILE A C 1
ATOM 875 O O . ILE A 1 109 ? 1.312 -2.463 -10.279 1.00 93.31 109 ILE A O 1
ATOM 879 N N . VAL A 1 110 ? 1.434 -2.147 -8.057 1.00 89.12 110 VAL A N 1
ATOM 880 C CA . VAL A 1 110 ? 2.797 -2.675 -7.905 1.00 89.12 110 VAL A CA 1
ATOM 881 C C . VAL A 1 110 ? 2.850 -4.151 -8.299 1.00 89.12 110 VAL A C 1
ATOM 883 O O . VAL A 1 110 ? 3.718 -4.548 -9.070 1.00 89.12 110 VAL A O 1
ATOM 886 N N . MET A 1 111 ? 1.874 -4.958 -7.873 1.00 91.81 111 MET A N 1
ATOM 887 C CA . MET A 1 111 ? 1.768 -6.351 -8.322 1.00 91.81 111 MET A CA 1
ATOM 888 C C . MET A 1 111 ? 1.584 -6.455 -9.845 1.00 91.81 111 MET A C 1
ATOM 890 O O . MET A 1 111 ? 2.182 -7.317 -10.485 1.00 91.81 111 MET A O 1
ATOM 894 N N . LEU A 1 112 ? 0.766 -5.589 -10.452 1.00 93.69 112 LEU A N 1
ATOM 895 C CA . LEU A 1 112 ? 0.586 -5.559 -11.907 1.00 93.69 112 LEU A CA 1
ATOM 896 C C . LEU A 1 112 ? 1.875 -5.151 -12.631 1.00 93.69 112 LEU A C 1
ATOM 898 O O . LEU A 1 112 ? 2.206 -5.773 -13.637 1.00 93.69 112 LEU A O 1
ATOM 902 N N . SER A 1 113 ? 2.618 -4.174 -12.108 1.00 92.75 113 SER A N 1
ATOM 903 C CA . SER A 1 113 ? 3.939 -3.792 -12.618 1.00 92.75 113 SER A CA 1
ATOM 904 C C . SER A 1 113 ? 4.902 -4.985 -12.584 1.00 92.75 113 SER A C 1
ATOM 906 O O . SER A 1 113 ? 5.402 -5.378 -13.634 1.00 92.75 113 SER A O 1
ATOM 908 N N . HIS A 1 114 ? 5.033 -5.679 -11.445 1.00 90.25 114 HIS A N 1
ATOM 909 C CA . HIS A 1 114 ? 5.890 -6.869 -11.336 1.00 90.25 114 HIS A CA 1
ATOM 910 C C . HIS A 1 114 ? 5.503 -8.010 -12.288 1.00 90.25 114 HIS A C 1
ATOM 912 O O . HIS A 1 114 ? 6.353 -8.798 -12.696 1.00 90.25 114 HIS A O 1
ATOM 918 N N . SER A 1 115 ? 4.234 -8.105 -12.697 1.00 91.75 115 SER A N 1
ATOM 919 C CA . SER A 1 115 ? 3.804 -9.099 -13.693 1.00 91.75 115 SER A CA 1
ATOM 920 C C . SER A 1 115 ? 4.326 -8.832 -15.117 1.00 91.75 115 SER A C 1
ATOM 922 O O . SER A 1 115 ? 4.192 -9.698 -15.990 1.00 91.75 115 SER A O 1
ATOM 924 N N . LEU A 1 116 ? 4.880 -7.635 -15.353 1.00 91.50 116 LEU A N 1
ATOM 925 C CA . LEU A 1 116 ? 5.419 -7.168 -16.630 1.00 91.50 116 LEU A CA 1
ATOM 926 C C . LEU A 1 116 ? 6.948 -7.190 -16.709 1.00 91.50 116 LEU A C 1
ATOM 928 O O . LEU A 1 116 ? 7.464 -6.962 -17.808 1.00 91.50 116 LEU A O 1
ATOM 932 N N . VAL A 1 117 ? 7.641 -7.517 -15.612 1.00 87.94 117 VAL A N 1
ATOM 933 C CA . VAL A 1 117 ? 9.097 -7.736 -15.596 1.00 87.94 117 VAL A CA 1
ATOM 934 C C . VAL A 1 117 ? 9.464 -8.742 -16.691 1.00 87.94 117 VAL A C 1
ATOM 936 O O . VAL A 1 117 ? 8.781 -9.754 -16.878 1.00 87.94 117 VAL A O 1
ATOM 939 N N . ASP A 1 118 ? 10.492 -8.422 -17.479 1.00 85.19 118 ASP A N 1
ATOM 940 C CA . ASP A 1 118 ? 10.946 -9.169 -18.668 1.00 85.19 118 ASP A CA 1
ATOM 941 C C . ASP A 1 118 ? 9.910 -9.336 -19.800 1.00 85.19 118 ASP A C 1
ATOM 943 O O . ASP A 1 118 ? 10.118 -10.110 -20.741 1.00 85.19 118 ASP A O 1
ATOM 947 N N . LYS A 1 119 ? 8.761 -8.652 -19.733 1.00 87.00 119 LYS A N 1
ATOM 948 C CA . LYS A 1 119 ? 7.709 -8.691 -20.768 1.00 87.00 119 LYS A CA 1
ATOM 949 C C . LYS A 1 119 ? 7.496 -7.340 -21.428 1.00 87.00 119 LYS A C 1
ATOM 951 O O . LYS A 1 119 ? 7.317 -7.288 -22.644 1.00 87.00 119 LYS A O 1
ATOM 956 N N . ASN A 1 120 ? 7.462 -6.263 -20.644 1.00 88.31 120 ASN A N 1
ATOM 957 C CA . ASN A 1 120 ? 7.294 -4.904 -21.147 1.00 88.31 120 ASN A CA 1
ATOM 958 C C . ASN A 1 120 ? 7.826 -3.867 -20.146 1.00 88.31 120 ASN A C 1
ATOM 960 O O . ASN A 1 120 ? 7.055 -3.276 -19.390 1.00 88.31 120 ASN A O 1
ATOM 964 N N . THR A 1 121 ? 9.133 -3.610 -20.201 1.00 88.25 121 THR A N 1
ATOM 965 C CA . THR A 1 121 ? 9.847 -2.696 -19.293 1.00 88.25 121 THR A CA 1
ATOM 966 C C . THR A 1 121 ? 9.255 -1.284 -19.273 1.00 88.25 121 THR A C 1
ATOM 968 O O . THR A 1 121 ? 9.152 -0.655 -18.225 1.00 88.25 121 THR A O 1
ATOM 971 N N . ALA A 1 122 ? 8.787 -0.774 -20.418 1.00 90.44 122 ALA A N 1
ATOM 972 C CA . ALA A 1 122 ? 8.206 0.567 -20.480 1.00 90.44 122 ALA A CA 1
ATOM 973 C C . ALA A 1 122 ? 6.872 0.669 -19.719 1.00 90.44 122 ALA A C 1
ATOM 975 O O . ALA A 1 122 ? 6.581 1.692 -19.102 1.00 90.44 122 ALA A O 1
ATOM 976 N N . ALA A 1 123 ? 6.015 -0.352 -19.797 1.00 92.38 123 ALA A N 1
ATOM 977 C CA . ALA A 1 123 ? 4.742 -0.373 -19.071 1.00 92.38 123 ALA A CA 1
ATOM 978 C C . ALA A 1 123 ? 4.938 -0.726 -17.593 1.00 92.38 123 ALA A C 1
ATOM 980 O O . ALA A 1 123 ? 4.263 -0.154 -16.739 1.00 92.38 123 ALA A O 1
ATOM 981 N N . GLU A 1 124 ? 5.883 -1.618 -17.301 1.00 92.44 124 GLU A N 1
ATOM 982 C CA . GLU A 1 124 ? 6.346 -1.941 -15.953 1.00 92.44 124 GLU A CA 1
ATOM 983 C C . GLU A 1 124 ? 6.784 -0.681 -15.196 1.00 92.44 124 GLU A C 1
ATOM 985 O O . GLU A 1 124 ? 6.174 -0.356 -14.174 1.00 92.44 124 GLU A O 1
ATOM 990 N N . HIS A 1 125 ? 7.777 0.052 -15.718 1.00 90.88 125 HIS A N 1
ATOM 991 C CA . HIS A 1 125 ? 8.321 1.252 -15.077 1.00 90.88 125 HIS A CA 1
ATOM 992 C C . HIS A 1 125 ? 7.256 2.340 -14.915 1.00 90.88 125 HIS A C 1
ATOM 994 O O . HIS A 1 125 ? 7.118 2.913 -13.841 1.00 90.88 125 HIS A O 1
ATOM 1000 N N . ALA A 1 126 ? 6.430 2.573 -15.940 1.00 92.56 126 ALA A N 1
ATOM 1001 C CA . ALA A 1 126 ? 5.375 3.578 -15.855 1.00 92.56 126 ALA A CA 1
ATOM 1002 C C . ALA A 1 126 ? 4.335 3.243 -14.765 1.00 92.56 126 ALA A C 1
ATOM 1004 O O . ALA A 1 126 ? 3.921 4.122 -14.007 1.00 92.56 126 ALA A O 1
ATOM 1005 N N . LEU A 1 127 ? 3.918 1.974 -14.649 1.00 94.00 127 LEU A N 1
ATOM 1006 C CA . LEU A 1 127 ? 3.036 1.540 -13.559 1.00 94.00 127 LEU A CA 1
ATOM 1007 C C . LEU A 1 127 ? 3.712 1.661 -12.198 1.00 94.00 127 LEU A C 1
ATOM 1009 O O . LEU A 1 127 ? 3.049 2.024 -11.227 1.00 94.00 127 LEU A O 1
ATOM 1013 N N . LEU A 1 128 ? 5.007 1.368 -12.124 1.00 91.12 128 LEU A N 1
ATOM 1014 C CA . LEU A 1 128 ? 5.766 1.479 -10.892 1.00 91.12 128 LEU A CA 1
ATOM 1015 C C . LEU A 1 128 ? 5.842 2.934 -10.419 1.00 91.12 128 LEU A C 1
ATOM 1017 O O . LEU A 1 128 ? 5.511 3.207 -9.269 1.00 91.12 128 LEU A O 1
ATOM 1021 N N . ASP A 1 129 ? 6.182 3.868 -11.305 1.00 91.62 129 ASP A N 1
ATOM 1022 C CA . ASP A 1 129 ? 6.244 5.303 -11.007 1.00 91.62 129 ASP A CA 1
ATOM 1023 C C . ASP A 1 129 ? 4.883 5.831 -10.531 1.00 91.62 129 ASP A C 1
ATOM 1025 O O . ASP A 1 129 ? 4.784 6.515 -9.507 1.00 91.62 129 ASP A O 1
ATOM 1029 N N . PHE A 1 130 ? 3.799 5.419 -11.198 1.00 94.19 130 PHE A N 1
ATOM 1030 C CA . PHE A 1 130 ? 2.439 5.717 -10.748 1.00 94.19 130 PHE A CA 1
ATOM 1031 C C . PHE A 1 130 ? 2.124 5.102 -9.373 1.00 94.19 130 PHE A C 1
ATOM 1033 O O . PHE A 1 130 ? 1.553 5.765 -8.504 1.00 94.19 130 PHE A O 1
ATOM 1040 N N . GLY A 1 131 ? 2.521 3.851 -9.137 1.00 93.31 131 GLY A N 1
ATOM 1041 C CA . GLY A 1 131 ? 2.376 3.180 -7.846 1.00 93.31 131 GLY A CA 1
ATOM 1042 C C . GLY A 1 131 ? 3.122 3.913 -6.726 1.00 93.31 131 GLY A C 1
ATOM 1043 O O . GLY A 1 131 ? 2.538 4.196 -5.677 1.00 93.31 131 GLY A O 1
ATOM 1044 N N . TYR A 1 132 ? 4.376 4.306 -6.959 1.00 90.81 132 TYR A N 1
ATOM 1045 C CA . TYR A 1 132 ? 5.185 5.081 -6.016 1.00 90.81 132 TYR A CA 1
ATOM 1046 C C . TYR A 1 132 ? 4.603 6.464 -5.740 1.00 90.81 132 TYR A C 1
ATOM 1048 O O . TYR A 1 132 ? 4.659 6.939 -4.602 1.00 90.81 132 TYR A O 1
ATOM 1056 N N . PHE A 1 133 ? 4.020 7.109 -6.747 1.00 93.31 133 PHE A N 1
ATOM 1057 C CA . PHE A 1 133 ? 3.289 8.356 -6.568 1.00 93.31 133 PHE A CA 1
ATOM 1058 C C . PHE A 1 133 ? 2.111 8.183 -5.593 1.00 93.31 133 PHE A C 1
ATOM 1060 O O . PHE A 1 133 ? 2.006 8.922 -4.610 1.00 93.31 133 PHE A O 1
ATOM 1067 N N . ILE A 1 134 ? 1.271 7.159 -5.790 1.00 94.00 134 ILE A N 1
ATOM 1068 C CA . ILE A 1 134 ? 0.143 6.868 -4.887 1.00 94.00 134 ILE A CA 1
ATOM 1069 C C . ILE A 1 134 ? 0.637 6.496 -3.484 1.00 94.00 134 ILE A C 1
ATOM 1071 O O . ILE A 1 134 ? 0.062 6.952 -2.490 1.00 94.00 134 ILE A O 1
ATOM 1075 N N . LEU A 1 135 ? 1.707 5.700 -3.383 1.00 91.38 135 LEU A N 1
ATOM 1076 C CA . LEU A 1 135 ? 2.311 5.321 -2.106 1.00 91.38 135 LEU A CA 1
ATOM 1077 C C . LEU A 1 135 ? 2.730 6.565 -1.318 1.00 91.38 135 LEU A C 1
ATOM 1079 O O . LEU A 1 135 ? 2.344 6.708 -0.159 1.00 91.38 135 LEU A O 1
ATOM 1083 N N . GLN A 1 136 ? 3.463 7.483 -1.953 1.00 91.50 136 GLN A N 1
ATOM 1084 C CA . GLN A 1 136 ? 3.910 8.728 -1.328 1.00 91.50 136 GLN A CA 1
ATOM 1085 C C . GLN A 1 136 ? 2.733 9.572 -0.849 1.00 91.50 136 GLN A C 1
ATOM 1087 O O . GLN A 1 136 ? 2.692 9.942 0.325 1.00 91.50 136 GLN A O 1
ATOM 1092 N N . ILE A 1 137 ? 1.730 9.793 -1.704 1.00 93.25 137 ILE A N 1
ATOM 1093 C CA . ILE A 1 137 ? 0.535 10.545 -1.310 1.00 93.25 137 ILE A CA 1
ATOM 1094 C C . ILE A 1 137 ? -0.148 9.897 -0.114 1.00 93.25 137 ILE A C 1
ATOM 1096 O O . ILE A 1 137 ? -0.447 10.585 0.856 1.00 93.25 137 ILE A O 1
ATOM 1100 N N . SER A 1 138 ? -0.401 8.590 -0.165 1.00 92.06 138 SER A N 1
ATOM 1101 C CA . SER A 1 138 ? -1.141 7.898 0.890 1.00 92.06 138 SER A CA 1
ATOM 1102 C C . SER A 1 138 ? -0.400 7.921 2.235 1.00 92.06 138 SER A C 1
ATOM 1104 O O . SER A 1 138 ? -0.998 8.183 3.281 1.00 92.06 138 SER A O 1
ATOM 1106 N N . ASN A 1 139 ? 0.918 7.732 2.226 1.00 89.94 139 ASN A N 1
ATOM 1107 C CA . ASN A 1 139 ? 1.733 7.775 3.435 1.00 89.94 139 ASN A CA 1
ATOM 1108 C C . ASN A 1 139 ? 1.790 9.179 4.042 1.00 89.94 139 ASN A C 1
ATOM 1110 O O . ASN A 1 139 ? 1.507 9.340 5.229 1.00 89.94 139 ASN A O 1
ATOM 1114 N N . PHE A 1 140 ? 2.039 10.214 3.237 1.00 90.88 140 PHE A N 1
ATOM 1115 C CA . PHE A 1 140 ? 1.983 11.593 3.725 1.00 90.88 140 PHE A CA 1
ATOM 1116 C C . PHE A 1 140 ? 0.575 11.963 4.206 1.00 90.88 140 PHE A C 1
ATOM 1118 O O . PHE A 1 140 ? 0.413 12.570 5.266 1.00 90.88 140 PHE A O 1
ATOM 1125 N N . ALA A 1 141 ? -0.462 11.534 3.485 1.00 90.19 141 ALA A N 1
ATOM 1126 C CA . ALA A 1 141 ? -1.849 11.808 3.830 1.00 90.19 141 ALA A CA 1
ATOM 1127 C C . ALA A 1 141 ? -2.276 11.164 5.146 1.00 90.19 141 ALA A C 1
ATOM 1129 O O . ALA A 1 141 ? -3.104 11.748 5.839 1.00 90.19 141 ALA A O 1
ATOM 1130 N N . THR A 1 142 ? -1.697 10.016 5.522 1.00 89.88 142 THR A N 1
ATOM 1131 C CA . THR A 1 142 ? -2.003 9.297 6.772 1.00 89.88 142 THR A CA 1
ATOM 1132 C C . THR A 1 142 ? -2.020 10.236 7.975 1.00 89.88 142 THR A C 1
ATOM 1134 O O . THR A 1 142 ? -2.969 10.223 8.758 1.00 89.88 142 THR A O 1
ATOM 1137 N N . GLY A 1 143 ? -1.012 11.100 8.101 1.00 82.62 143 GLY A N 1
ATOM 1138 C CA . GLY A 1 143 ? -0.942 12.014 9.231 1.00 82.62 143 GLY A CA 1
ATOM 1139 C C . GLY A 1 143 ? -1.887 13.201 9.118 1.00 82.62 143 GLY A C 1
ATOM 1140 O O . GLY A 1 143 ? -2.528 13.585 10.099 1.00 82.62 143 GLY A O 1
ATOM 1141 N N . PHE A 1 144 ? -2.019 13.755 7.914 1.00 85.62 144 PHE A N 1
ATOM 1142 C CA . PHE A 1 144 ? -2.898 14.891 7.649 1.00 85.62 144 PHE A CA 1
ATOM 1143 C C . PHE A 1 144 ? -4.369 14.546 7.872 1.00 85.62 144 PHE A C 1
ATOM 1145 O O . PHE A 1 144 ? -5.081 15.329 8.495 1.00 85.62 144 PHE A O 1
ATOM 1152 N N . VAL A 1 145 ? -4.831 13.365 7.452 1.00 87.12 145 VAL A N 1
ATOM 1153 C CA . VAL A 1 145 ? -6.232 12.953 7.643 1.00 87.12 145 VAL A CA 1
ATOM 1154 C C . VAL A 1 145 ? -6.598 12.717 9.110 1.00 87.12 145 VAL A C 1
ATOM 1156 O O . VAL A 1 145 ? -7.775 12.744 9.468 1.00 87.12 145 VAL A O 1
ATOM 1159 N N . VAL A 1 146 ? -5.610 12.494 9.976 1.00 82.56 146 VAL A N 1
ATOM 1160 C CA . VAL A 1 146 ? -5.811 12.339 11.424 1.00 82.56 146 VAL A CA 1
ATOM 1161 C C . VAL A 1 146 ? -5.894 13.695 12.115 1.00 82.56 146 VAL A C 1
ATOM 1163 O O . VAL A 1 146 ? -6.753 13.894 12.983 1.00 82.56 146 VAL A O 1
ATOM 1166 N N . LEU A 1 147 ? -5.015 14.620 11.726 1.00 83.12 147 LEU A N 1
ATOM 1167 C CA . LEU A 1 147 ? -4.955 15.978 12.267 1.00 83.12 147 LEU A CA 1
ATOM 1168 C C . LEU A 1 147 ? -6.121 16.842 11.763 1.00 83.12 147 LEU A C 1
ATOM 1170 O O . LEU A 1 147 ? -6.703 17.604 12.531 1.00 83.12 147 LEU A O 1
ATOM 1174 N N . PHE A 1 148 ? -6.522 16.650 10.505 1.00 85.50 148 PHE A N 1
ATOM 1175 C CA . PHE A 1 148 ? -7.528 17.444 9.797 1.00 85.50 148 PHE A CA 1
ATOM 1176 C C . PHE A 1 148 ? -8.654 16.561 9.229 1.00 85.50 148 PHE A C 1
ATOM 1178 O O . PHE A 1 148 ? -8.890 16.519 8.019 1.00 85.50 148 PHE A O 1
ATOM 1185 N N . PRO A 1 149 ? -9.399 15.840 10.085 1.00 80.88 149 PRO A N 1
ATOM 1186 C CA . PRO A 1 149 ? -10.259 14.746 9.641 1.00 80.88 149 PRO A CA 1
ATOM 1187 C C . PRO A 1 149 ? -11.465 15.154 8.801 1.00 80.88 149 PRO A C 1
ATOM 1189 O O . PRO A 1 149 ? -12.007 14.317 8.082 1.00 80.88 149 PRO A O 1
ATOM 1192 N N . PHE A 1 150 ? -11.878 16.418 8.869 1.00 82.38 150 PHE A N 1
ATOM 1193 C CA . PHE A 1 150 ? -13.020 16.947 8.121 1.00 82.38 150 PHE A CA 1
ATOM 1194 C C . PHE A 1 150 ? -12.710 17.216 6.647 1.00 82.38 150 PHE A C 1
ATOM 1196 O O . PHE A 1 150 ? -13.628 17.273 5.835 1.00 82.38 150 PHE A O 1
ATOM 1203 N N . TYR A 1 151 ? -11.431 17.337 6.291 1.00 79.00 151 TYR A N 1
ATOM 1204 C CA . TYR A 1 151 ? -11.022 17.681 4.933 1.00 79.00 151 TYR A CA 1
ATOM 1205 C C . TYR A 1 151 ? -10.910 16.451 4.019 1.00 79.00 151 TYR A C 1
ATOM 1207 O O . TYR A 1 151 ? -10.893 16.599 2.802 1.00 79.00 151 TYR A O 1
ATOM 1215 N N . GLY A 1 152 ? -10.903 15.230 4.572 1.00 75.38 152 GLY A N 1
ATOM 1216 C CA . GLY A 1 152 ? -11.008 13.981 3.807 1.00 75.38 152 GLY A CA 1
ATOM 1217 C C . GLY A 1 15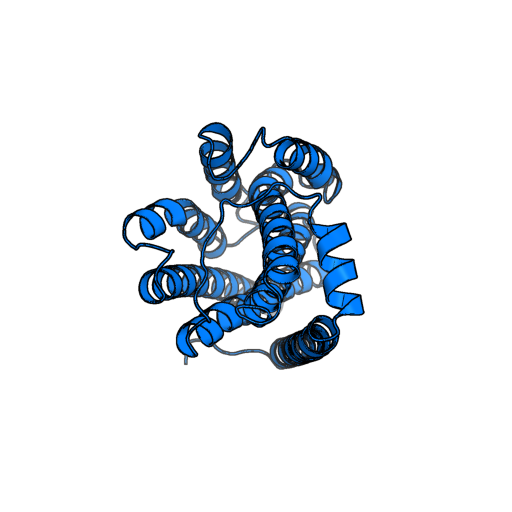2 ? -10.068 13.931 2.599 1.00 75.38 152 GLY A C 1
ATOM 1218 O O . GLY A 1 152 ? -8.865 14.142 2.733 1.00 75.38 152 GLY A O 1
ATOM 1219 N N . TRP A 1 153 ? -10.629 13.693 1.411 1.00 80.62 153 TRP A N 1
ATOM 1220 C CA . TRP A 1 153 ? -9.883 13.621 0.151 1.00 80.62 153 TRP A CA 1
ATOM 1221 C C . TRP A 1 153 ? -9.226 14.949 -0.260 1.00 80.62 153 TRP A C 1
ATOM 1223 O O . TRP A 1 153 ? -8.232 14.929 -0.977 1.00 80.62 153 TRP A O 1
ATOM 1233 N N . VAL A 1 154 ? -9.726 16.098 0.213 1.00 85.00 154 VAL A N 1
ATOM 1234 C CA . VAL A 1 154 ? -9.159 17.419 -0.112 1.00 85.00 154 VAL A CA 1
ATOM 1235 C C . VAL A 1 154 ? -7.727 17.532 0.411 1.00 85.00 154 VAL A C 1
ATOM 1237 O O . VAL A 1 154 ? -6.893 18.170 -0.224 1.00 85.00 154 VAL A O 1
ATOM 1240 N N . THR A 1 155 ? -7.402 16.838 1.510 1.00 80.44 155 THR A N 1
ATOM 1241 C CA . THR A 1 155 ? -6.026 16.771 2.038 1.00 80.44 155 THR A CA 1
ATOM 1242 C C . THR A 1 155 ? -5.040 16.096 1.082 1.00 80.44 155 THR A C 1
ATOM 1244 O O . THR A 1 155 ? -3.842 16.349 1.173 1.00 80.44 155 THR A O 1
ATOM 1247 N N . LEU A 1 156 ? -5.523 15.284 0.135 1.00 85.19 156 LEU A N 1
ATOM 1248 C CA . LEU A 1 156 ? -4.680 14.580 -0.830 1.00 85.19 156 LEU A CA 1
ATOM 1249 C C . LEU A 1 156 ? -4.155 15.513 -1.922 1.00 85.19 156 LEU A C 1
ATOM 1251 O O . LEU A 1 156 ? -3.064 15.279 -2.426 1.00 85.19 156 LEU A O 1
ATOM 1255 N N . LEU A 1 157 ? -4.899 16.565 -2.280 1.00 90.25 157 LEU A N 1
ATOM 1256 C CA . LEU A 1 157 ? -4.537 17.473 -3.373 1.00 90.25 157 LEU A CA 1
ATOM 1257 C C . LEU A 1 157 ? -3.217 18.229 -3.144 1.00 90.25 157 LEU A C 1
ATOM 1259 O O . LEU A 1 157 ? -2.352 18.152 -4.018 1.00 90.25 157 LEU A O 1
ATOM 1263 N N . PRO A 1 158 ? -3.005 18.939 -2.013 1.00 90.62 158 PRO A N 1
ATOM 1264 C CA . PRO A 1 158 ? -1.743 19.639 -1.789 1.00 90.62 158 PRO A CA 1
ATOM 1265 C C . PRO A 1 158 ? -0.573 18.657 -1.681 1.00 90.62 158 PRO A C 1
ATOM 1267 O O . PRO A 1 158 ? 0.493 18.918 -2.223 1.00 90.62 158 PRO A O 1
ATOM 1270 N N . ILE A 1 159 ? -0.780 17.494 -1.058 1.00 91.38 159 ILE A N 1
ATOM 1271 C CA . ILE A 1 159 ? 0.248 16.453 -0.950 1.00 91.38 159 ILE A CA 1
ATOM 1272 C C . ILE A 1 159 ? 0.619 15.925 -2.337 1.00 91.38 159 ILE A C 1
ATOM 1274 O O . ILE A 1 159 ? 1.797 15.863 -2.671 1.00 91.38 159 ILE A O 1
ATOM 1278 N N . ALA A 1 160 ? -0.372 15.595 -3.166 1.00 92.88 160 ALA A N 1
ATOM 1279 C CA . ALA A 1 160 ? -0.159 15.156 -4.539 1.00 92.88 160 ALA A CA 1
ATOM 1280 C C . ALA A 1 160 ? 0.620 16.191 -5.349 1.00 92.88 160 ALA A C 1
ATOM 1282 O O . ALA A 1 160 ? 1.550 15.829 -6.060 1.00 92.88 160 ALA A O 1
ATOM 1283 N N . HIS A 1 161 ? 0.290 17.474 -5.199 1.00 93.62 161 HIS A N 1
ATOM 1284 C CA . HIS A 1 161 ? 1.011 18.552 -5.864 1.00 93.62 161 HIS A CA 1
ATOM 1285 C C . HIS A 1 161 ? 2.489 18.616 -5.449 1.00 93.62 161 HIS A C 1
ATOM 1287 O O . HIS A 1 161 ? 3.358 18.699 -6.314 1.00 93.62 161 HIS A O 1
ATOM 1293 N N . LEU A 1 162 ? 2.776 18.535 -4.145 1.00 92.69 162 LEU A N 1
ATOM 1294 C CA . LEU A 1 162 ? 4.146 18.563 -3.624 1.00 92.69 162 LEU A CA 1
ATOM 1295 C C . LEU A 1 162 ? 4.953 17.324 -4.046 1.00 92.69 162 LEU A C 1
ATOM 1297 O O . LEU A 1 162 ? 6.136 17.446 -4.349 1.00 92.69 162 LEU A O 1
ATOM 1301 N N . VAL A 1 163 ? 4.324 16.143 -4.105 1.00 93.19 163 VAL A N 1
ATOM 1302 C CA . VAL A 1 163 ? 4.968 14.912 -4.601 1.00 93.19 163 VAL A CA 1
ATOM 1303 C C . VAL A 1 163 ? 5.232 14.998 -6.107 1.00 93.19 163 VAL A C 1
ATOM 1305 O O . VAL A 1 163 ? 6.317 14.632 -6.543 1.00 93.19 163 VAL A O 1
ATOM 1308 N N . LEU A 1 164 ? 4.281 15.506 -6.906 1.00 93.19 164 LEU A N 1
ATOM 1309 C CA . LEU A 1 164 ? 4.456 15.685 -8.359 1.00 93.19 164 LEU A CA 1
ATOM 1310 C C . LEU A 1 164 ? 5.611 16.630 -8.696 1.00 93.19 164 LEU A C 1
ATOM 1312 O O . LEU A 1 164 ? 6.288 16.427 -9.695 1.00 93.19 164 LEU A O 1
ATOM 1316 N N . LYS A 1 165 ? 5.823 17.658 -7.871 1.00 93.62 165 LYS A N 1
ATOM 1317 C CA . LYS A 1 165 ? 6.954 18.587 -7.994 1.00 93.62 165 LYS A CA 1
ATOM 1318 C C . LYS A 1 165 ? 8.247 18.077 -7.353 1.00 93.62 165 LYS A C 1
ATOM 1320 O O . LYS A 1 165 ? 9.229 18.809 -7.326 1.00 93.62 165 LYS A O 1
ATOM 1325 N N . GLU A 1 166 ? 8.234 16.865 -6.798 1.00 90.25 166 GLU A N 1
ATOM 1326 C CA . GLU A 1 166 ? 9.353 16.256 -6.070 1.00 90.25 166 GLU A CA 1
ATOM 1327 C C . GLU A 1 166 ? 9.852 17.080 -4.860 1.00 90.25 166 GLU A C 1
ATOM 1329 O O . GLU A 1 166 ? 10.951 16.861 -4.347 1.00 90.25 166 GLU A O 1
ATOM 1334 N N . GLU A 1 167 ? 9.025 17.994 -4.336 1.00 92.56 167 GLU A N 1
ATOM 1335 C CA . GLU A 1 167 ? 9.345 18.817 -3.160 1.00 92.56 167 GLU A CA 1
ATOM 1336 C C . GLU A 1 167 ? 9.335 17.974 -1.875 1.00 92.56 167 GLU A C 1
ATOM 1338 O O . GLU A 1 167 ? 10.164 18.164 -0.981 1.00 92.56 167 GLU A O 1
ATOM 1343 N N . ILE A 1 168 ? 8.447 16.977 -1.799 1.00 90.81 168 ILE A N 1
ATOM 1344 C CA . ILE A 1 168 ? 8.427 15.968 -0.732 1.00 90.81 168 ILE A CA 1
ATOM 1345 C C . ILE A 1 168 ? 8.531 14.571 -1.339 1.00 90.81 168 ILE A C 1
ATOM 1347 O O . ILE A 1 168 ? 7.683 14.158 -2.127 1.00 90.81 168 ILE A O 1
ATOM 1351 N N . THR A 1 169 ? 9.573 13.827 -0.965 1.00 90.38 169 THR A N 1
ATOM 1352 C CA . THR A 1 169 ? 9.757 12.445 -1.421 1.00 90.38 169 THR A CA 1
ATOM 1353 C C . THR A 1 169 ? 10.328 11.562 -0.321 1.00 90.38 169 THR A C 1
ATOM 1355 O O . THR A 1 169 ? 10.906 12.050 0.645 1.00 90.38 169 THR A O 1
ATOM 1358 N N . PHE A 1 170 ? 10.255 10.238 -0.468 1.00 86.31 170 PHE A N 1
ATOM 1359 C CA . PHE A 1 170 ? 10.963 9.338 0.459 1.00 86.31 170 PHE A CA 1
ATOM 1360 C C . PHE A 1 170 ? 12.494 9.395 0.344 1.00 86.31 170 PHE A C 1
ATOM 1362 O O . PHE A 1 170 ? 13.180 8.741 1.125 1.00 86.31 170 PHE A O 1
ATOM 1369 N N . LYS A 1 171 ? 13.037 10.144 -0.623 1.00 83.19 171 LYS A N 1
ATOM 1370 C CA . LYS A 1 171 ? 14.481 10.277 -0.849 1.00 83.19 171 LYS A CA 1
ATOM 1371 C C . LYS A 1 171 ? 15.056 11.558 -0.250 1.00 83.19 171 LYS A C 1
ATOM 1373 O O . LYS A 1 171 ? 16.258 11.626 -0.021 1.00 83.19 171 LYS A O 1
ATOM 1378 N N . ASN A 1 172 ? 14.226 12.577 -0.022 1.00 86.94 172 ASN A N 1
ATOM 1379 C CA . ASN A 1 172 ? 14.674 13.841 0.548 1.00 86.94 172 ASN A CA 1
ATOM 1380 C C . ASN A 1 172 ? 14.377 13.907 2.054 1.00 86.94 172 ASN A C 1
ATOM 1382 O O . ASN A 1 172 ? 13.442 13.284 2.558 1.00 86.94 172 ASN A O 1
ATOM 1386 N N . VAL A 1 173 ? 15.203 14.656 2.791 1.00 87.38 173 VAL A N 1
ATOM 1387 C CA . VAL A 1 173 ? 15.103 14.750 4.258 1.00 87.38 173 VAL A CA 1
ATOM 1388 C C . VAL A 1 173 ? 13.718 15.242 4.677 1.00 87.38 173 VAL A C 1
ATOM 1390 O O . VAL A 1 173 ? 13.106 14.652 5.564 1.00 87.38 173 VAL A O 1
ATOM 1393 N N . SER A 1 174 ? 13.194 16.269 4.002 1.00 88.31 174 SER A N 1
ATOM 1394 C CA . SER A 1 174 ? 11.870 16.836 4.277 1.00 88.31 174 SER A CA 1
ATOM 1395 C C . SER A 1 174 ? 10.763 15.787 4.203 1.00 88.31 174 SER A C 1
ATOM 1397 O O . SER A 1 174 ? 9.943 15.701 5.113 1.00 88.31 174 SER A O 1
ATOM 1399 N N . GLY A 1 175 ? 10.749 14.952 3.163 1.00 89.81 175 GLY A N 1
ATOM 1400 C CA . GLY A 1 175 ? 9.761 13.894 3.010 1.00 89.81 175 GLY A CA 1
ATOM 1401 C C . GLY A 1 175 ? 10.000 12.720 3.959 1.00 89.81 175 GLY A C 1
ATOM 1402 O O . GLY A 1 175 ? 9.042 12.214 4.527 1.00 89.81 175 GLY A O 1
ATOM 1403 N N . ILE A 1 176 ? 11.240 12.324 4.253 1.00 88.38 176 ILE A N 1
ATOM 1404 C CA . ILE A 1 176 ? 11.506 11.292 5.278 1.00 88.38 176 ILE A CA 1
ATOM 1405 C C . ILE A 1 176 ? 10.974 11.736 6.650 1.00 88.38 176 ILE A C 1
ATOM 1407 O O . ILE A 1 176 ? 10.266 10.983 7.329 1.00 88.38 176 ILE A O 1
ATOM 1411 N N . VAL A 1 177 ? 11.277 12.975 7.040 1.00 88.31 177 VAL A N 1
ATOM 1412 C CA . VAL A 1 177 ? 10.811 13.580 8.292 1.00 88.31 177 VAL A CA 1
ATOM 1413 C C . VAL A 1 177 ? 9.286 13.681 8.297 1.00 88.31 177 VAL A C 1
ATOM 1415 O O . VAL A 1 177 ? 8.643 13.222 9.243 1.00 88.31 177 VAL A O 1
ATOM 1418 N N . LEU A 1 178 ? 8.694 14.205 7.220 1.00 89.25 178 LEU A N 1
ATOM 1419 C CA . LEU A 1 178 ? 7.246 14.338 7.088 1.00 89.25 178 LEU A CA 1
ATOM 1420 C C . LEU A 1 178 ? 6.535 12.984 7.155 1.00 89.25 178 LEU A C 1
ATOM 1422 O O . LEU A 1 178 ? 5.545 12.867 7.867 1.00 89.25 178 LEU A O 1
ATOM 1426 N N . ASN A 1 179 ? 7.042 11.959 6.467 1.00 89.31 179 ASN A N 1
ATOM 1427 C CA . ASN A 1 179 ? 6.492 10.605 6.504 1.00 89.31 179 ASN A CA 1
ATOM 1428 C C . ASN A 1 179 ? 6.522 10.038 7.928 1.00 89.31 179 ASN A C 1
ATOM 1430 O O . ASN A 1 179 ? 5.521 9.528 8.423 1.00 89.31 179 ASN A O 1
ATOM 1434 N N . THR A 1 180 ? 7.656 10.182 8.615 1.00 89.12 180 THR A N 1
ATOM 1435 C CA . THR A 1 180 ? 7.824 9.704 9.993 1.00 89.12 180 THR A CA 1
ATOM 1436 C C . THR A 1 180 ? 6.808 10.365 10.924 1.00 89.12 180 THR A C 1
ATOM 1438 O O . THR A 1 180 ? 6.062 9.674 11.618 1.00 89.12 180 THR A O 1
ATOM 1441 N N . PHE A 1 181 ? 6.700 11.697 10.895 1.00 89.75 181 PHE A N 1
ATOM 1442 C CA . PHE A 1 181 ? 5.717 12.418 11.706 1.00 89.75 181 PHE A CA 1
ATOM 1443 C C . PHE A 1 181 ? 4.273 12.124 11.293 1.00 89.75 181 PHE A C 1
ATOM 1445 O O . PHE A 1 181 ? 3.401 12.045 12.159 1.00 89.75 181 PHE A O 1
ATOM 1452 N N . ALA A 1 182 ? 4.008 11.924 10.000 1.00 89.75 182 ALA A N 1
ATOM 1453 C CA . ALA A 1 182 ? 2.681 11.583 9.508 1.00 89.75 182 ALA A CA 1
ATOM 1454 C C . ALA A 1 182 ? 2.209 10.230 10.057 1.00 89.75 182 ALA A C 1
ATOM 1456 O O . ALA A 1 182 ? 1.080 10.121 10.531 1.00 89.75 182 ALA A O 1
ATOM 1457 N N . LEU A 1 183 ? 3.083 9.221 10.070 1.00 90.50 183 LEU A N 1
ATOM 1458 C CA . LEU A 1 183 ? 2.786 7.922 10.671 1.00 90.50 183 LEU A CA 1
ATOM 1459 C C . LEU A 1 183 ? 2.620 8.036 12.195 1.00 90.50 183 LEU A C 1
ATOM 1461 O O . LEU A 1 183 ? 1.659 7.511 12.759 1.00 90.50 183 LEU A O 1
ATOM 1465 N N . LEU A 1 184 ? 3.507 8.774 12.870 1.00 89.94 184 LEU A N 1
ATOM 1466 C CA . LEU A 1 184 ? 3.447 8.949 14.324 1.00 89.94 184 LEU A CA 1
ATOM 1467 C C . LEU A 1 184 ? 2.247 9.787 14.796 1.00 89.94 184 LEU A C 1
ATOM 1469 O O . LEU A 1 184 ? 1.817 9.613 15.937 1.00 89.94 184 LEU A O 1
ATOM 1473 N N . SER A 1 185 ? 1.643 10.637 13.957 1.00 88.75 185 SER A N 1
ATOM 1474 C CA . SER A 1 185 ? 0.480 11.446 14.364 1.00 88.75 185 SER A CA 1
ATOM 1475 C C . SER A 1 185 ? -0.740 10.592 14.740 1.00 88.75 185 SER A C 1
ATOM 1477 O O . SER A 1 185 ? -1.569 11.013 15.551 1.00 88.75 185 SER A O 1
ATOM 1479 N N . ILE A 1 186 ? -0.817 9.348 14.250 1.00 88.00 186 ILE A N 1
ATOM 1480 C CA . ILE A 1 186 ? -1.832 8.374 14.667 1.00 88.00 186 ILE A CA 1
ATOM 1481 C C . ILE A 1 186 ? -1.774 8.125 16.182 1.00 88.00 186 ILE A C 1
ATOM 1483 O O . ILE A 1 186 ? -2.826 7.933 16.799 1.00 88.00 186 ILE A O 1
ATOM 1487 N N . LEU A 1 187 ? -0.597 8.177 16.820 1.00 87.19 187 LEU A N 1
ATOM 1488 C CA . LEU A 1 187 ? -0.477 8.045 18.278 1.00 87.19 187 LEU A CA 1
ATOM 1489 C C . LEU A 1 187 ? -1.228 9.152 19.024 1.00 87.19 187 LEU A C 1
ATOM 1491 O O . LEU A 1 187 ? -1.828 8.881 20.064 1.00 87.19 187 LEU A O 1
ATOM 1495 N N . ALA A 1 188 ? -1.236 10.366 18.468 1.00 83.31 188 ALA A N 1
ATOM 1496 C CA . ALA A 1 188 ? -1.902 11.532 19.043 1.00 83.31 188 ALA A CA 1
ATOM 1497 C C . ALA A 1 188 ? -3.430 11.502 18.870 1.00 83.31 188 ALA A C 1
ATOM 1499 O O . ALA A 1 188 ? -4.139 12.304 19.478 1.00 83.31 188 ALA A O 1
ATOM 1500 N N . SER A 1 189 ? -3.970 10.573 18.072 1.00 83.00 189 SER A N 1
ATOM 1501 C CA . SER A 1 189 ? -5.419 10.393 17.987 1.00 83.00 189 SER A CA 1
ATOM 1502 C C . SER A 1 189 ? -6.009 10.013 19.360 1.00 83.00 189 SER A C 1
ATOM 1504 O O . SER A 1 189 ? -5.364 9.305 20.140 1.00 83.00 189 SER A O 1
ATOM 1506 N N . PRO A 1 190 ? -7.247 10.415 19.689 1.00 79.00 190 PRO A N 1
ATOM 1507 C CA . PRO A 1 190 ? -7.942 9.955 20.891 1.00 79.00 190 PRO A CA 1
ATOM 1508 C C . PRO A 1 190 ? -8.011 8.422 20.996 1.00 79.00 190 PRO A C 1
ATOM 1510 O O . PRO A 1 190 ? -8.080 7.710 19.993 1.00 79.00 190 PRO A O 1
ATOM 1513 N N . LYS A 1 191 ? -8.010 7.865 22.217 1.00 69.81 191 LYS A N 1
ATOM 1514 C CA . LYS A 1 191 ? -8.162 6.403 22.430 1.00 69.81 191 LYS A CA 1
ATOM 1515 C C . LYS A 1 191 ? -9.477 5.852 21.862 1.00 69.81 191 LYS A C 1
ATOM 1517 O O . LYS A 1 191 ? -9.520 4.704 21.439 1.00 69.81 191 LYS A O 1
ATOM 1522 N N . ASN A 1 192 ? -10.518 6.678 21.801 1.00 70.50 192 ASN A N 1
ATOM 1523 C CA . ASN A 1 192 ? -11.815 6.279 21.255 1.00 70.50 192 ASN A CA 1
ATOM 1524 C C . ASN A 1 192 ? -11.804 6.161 19.724 1.00 70.50 192 ASN A C 1
ATOM 1526 O O . ASN A 1 192 ? -12.670 5.486 19.173 1.00 70.50 192 ASN A O 1
ATOM 1530 N N . ASP A 1 193 ? -10.830 6.773 19.042 1.00 77.94 193 ASP A N 1
ATOM 1531 C CA . ASP A 1 193 ? -10.734 6.714 17.584 1.00 77.94 193 ASP A CA 1
ATOM 1532 C C . ASP A 1 193 ? -10.006 5.469 17.103 1.00 77.94 193 ASP A C 1
ATOM 1534 O O . ASP A 1 193 ? -10.438 4.894 16.115 1.00 77.94 193 ASP A O 1
ATOM 1538 N N . PHE A 1 194 ? -8.956 5.019 17.793 1.00 85.69 194 PHE A N 1
ATOM 1539 C CA . PHE A 1 194 ? -8.233 3.801 17.429 1.00 85.69 194 PHE A CA 1
ATOM 1540 C C . PHE A 1 194 ? -7.729 3.050 18.669 1.00 85.69 194 PHE A C 1
ATOM 1542 O O . PHE A 1 194 ? -7.328 3.683 19.651 1.00 85.69 194 PHE A O 1
ATOM 1549 N N . PRO A 1 195 ? -7.687 1.709 18.630 1.00 88.62 195 PRO A N 1
ATOM 1550 C CA . PRO A 1 195 ? -7.129 0.906 19.710 1.00 88.62 195 PRO A CA 1
ATOM 1551 C C . PRO A 1 195 ? -5.603 1.078 19.773 1.00 88.62 195 PRO A C 1
ATOM 1553 O O . PRO A 1 195 ? -4.955 1.329 18.759 1.00 88.62 195 PRO A O 1
ATOM 1556 N N . LEU A 1 196 ? -5.008 0.946 20.965 1.00 89.50 196 LEU A N 1
ATOM 1557 C CA . LEU A 1 196 ? -3.577 1.227 21.175 1.00 89.50 196 LEU A CA 1
ATOM 1558 C C . LEU A 1 196 ? -2.671 0.403 20.250 1.00 89.50 196 LEU A C 1
ATOM 1560 O O . LEU A 1 196 ? -1.740 0.949 19.668 1.00 89.50 196 LEU A O 1
ATOM 1564 N N . LEU A 1 197 ? -2.963 -0.887 20.084 1.00 90.88 197 LEU A N 1
ATOM 1565 C CA . LEU A 1 197 ? -2.141 -1.787 19.276 1.00 90.88 197 LEU A CA 1
ATOM 1566 C C . LEU A 1 197 ? -2.170 -1.421 17.778 1.00 90.88 197 LEU A C 1
ATOM 1568 O O . LEU A 1 197 ? -1.140 -1.477 17.106 1.00 90.88 197 LEU A O 1
ATOM 1572 N N . PHE A 1 198 ? -3.308 -0.932 17.277 1.00 91.88 198 PHE A N 1
ATOM 1573 C CA . PHE A 1 198 ? -3.404 -0.334 15.944 1.00 91.88 198 PHE A CA 1
ATOM 1574 C C . PHE A 1 198 ? -2.510 0.902 15.826 1.00 91.88 198 PHE A C 1
ATOM 1576 O O . PHE A 1 198 ? -1.773 1.021 14.857 1.00 91.88 198 PHE A O 1
ATOM 1583 N N . LYS A 1 199 ? -2.490 1.791 16.830 1.00 91.88 199 LYS A N 1
ATOM 1584 C CA . LYS A 1 199 ? -1.609 2.973 16.799 1.00 91.88 199 LYS A CA 1
ATOM 1585 C C . LYS A 1 199 ? -0.127 2.603 16.837 1.00 91.88 199 LYS A C 1
ATOM 1587 O O . LYS A 1 199 ? 0.658 3.165 16.082 1.00 91.88 199 LYS A O 1
ATOM 1592 N N . LEU A 1 200 ? 0.248 1.629 17.669 1.00 92.62 200 LEU A N 1
ATOM 1593 C CA . LEU A 1 200 ? 1.620 1.113 17.732 1.00 92.62 200 LEU A CA 1
ATOM 1594 C C . LEU A 1 200 ? 2.072 0.502 16.400 1.00 92.62 200 LEU A C 1
ATOM 1596 O O . LEU A 1 200 ? 3.250 0.571 16.067 1.00 92.62 200 LEU A O 1
ATOM 1600 N N . SER A 1 201 ? 1.143 -0.015 15.595 1.00 94.06 201 SER A N 1
ATOM 1601 C CA . SER A 1 201 ? 1.459 -0.512 14.253 1.00 94.06 201 SER A CA 1
ATOM 1602 C C . SER A 1 201 ? 2.041 0.587 13.348 1.00 94.06 201 SER A C 1
ATOM 1604 O O . SER A 1 201 ? 2.946 0.309 12.570 1.00 94.06 201 SER A O 1
ATOM 1606 N N . PHE A 1 202 ? 1.623 1.850 13.498 1.00 92.25 202 PHE A N 1
ATOM 1607 C CA . PHE A 1 202 ? 2.209 2.978 12.754 1.00 92.25 202 PHE A CA 1
ATOM 1608 C C . PHE A 1 202 ? 3.598 3.369 13.254 1.00 92.25 202 PHE A C 1
ATOM 1610 O O . PHE A 1 202 ? 4.425 3.810 12.458 1.00 92.25 202 PHE A O 1
ATOM 1617 N N . VAL A 1 203 ? 3.887 3.147 14.539 1.00 92.06 203 VAL A N 1
ATOM 1618 C CA . VAL A 1 203 ? 5.254 3.271 15.061 1.00 92.06 203 VAL A CA 1
ATOM 1619 C C . VAL A 1 203 ? 6.148 2.251 14.374 1.00 92.06 203 VAL A C 1
ATOM 1621 O O . VAL A 1 203 ? 7.189 2.623 13.847 1.00 92.06 203 VAL A O 1
ATOM 1624 N N . PHE A 1 204 ? 5.716 0.991 14.286 1.00 92.31 204 PHE A N 1
ATOM 1625 C CA . PHE A 1 204 ? 6.470 -0.031 13.561 1.00 92.31 204 PHE A CA 1
ATOM 1626 C C . PHE A 1 204 ? 6.644 0.328 12.076 1.00 92.31 204 PHE A C 1
ATOM 1628 O O . PHE A 1 204 ? 7.766 0.318 11.585 1.00 92.31 204 PHE A O 1
ATOM 1635 N N . MET A 1 205 ? 5.601 0.786 11.373 1.00 90.88 205 MET A N 1
ATOM 1636 C CA . MET A 1 205 ? 5.776 1.266 9.989 1.00 90.88 205 MET A CA 1
ATOM 1637 C C . MET A 1 205 ? 6.791 2.410 9.874 1.00 90.88 205 MET A C 1
ATOM 1639 O O . MET A 1 205 ? 7.574 2.432 8.929 1.00 90.88 205 MET A O 1
ATOM 1643 N N . SER A 1 206 ? 6.834 3.335 10.841 1.00 89.12 206 SER A N 1
ATOM 1644 C CA . SER A 1 206 ? 7.809 4.437 10.835 1.00 89.12 206 SER A CA 1
ATOM 1645 C C . SER A 1 206 ? 9.263 3.974 10.990 1.00 89.12 206 SER A C 1
ATOM 1647 O O . SER A 1 206 ? 10.177 4.690 10.595 1.00 89.12 206 SER A O 1
ATOM 1649 N N . LEU A 1 207 ? 9.483 2.758 11.503 1.00 87.00 207 LEU A N 1
ATOM 1650 C CA . LEU A 1 207 ? 10.800 2.130 11.623 1.00 87.00 207 LEU A CA 1
ATOM 1651 C C . LEU A 1 207 ? 11.213 1.352 10.364 1.00 87.00 207 LEU A C 1
ATOM 1653 O O . LEU A 1 207 ? 12.339 0.859 10.304 1.00 87.00 207 LEU A O 1
ATOM 1657 N N . MET A 1 208 ? 10.353 1.263 9.343 1.00 82.94 208 MET A N 1
ATOM 1658 C CA . MET A 1 208 ? 10.660 0.572 8.087 1.00 82.94 208 MET A CA 1
ATOM 1659 C C . MET A 1 208 ? 11.967 1.046 7.419 1.00 82.94 208 MET A C 1
ATOM 1661 O O . MET A 1 208 ? 12.714 0.186 6.950 1.00 82.94 208 MET A O 1
ATOM 1665 N N . PRO A 1 209 ? 12.335 2.346 7.422 1.00 76.62 209 PRO A N 1
ATOM 1666 C CA . PRO A 1 209 ? 13.637 2.775 6.910 1.00 76.62 209 PRO A CA 1
ATOM 1667 C C . PRO A 1 209 ? 14.817 2.080 7.603 1.00 76.62 209 PRO A C 1
ATOM 1669 O O . PRO A 1 209 ? 15.786 1.729 6.946 1.00 76.62 209 PRO A O 1
ATOM 1672 N N . VAL A 1 210 ? 14.729 1.798 8.909 1.00 78.75 210 VAL A N 1
ATOM 1673 C CA . VAL A 1 210 ? 15.782 1.076 9.648 1.00 78.75 210 VAL A CA 1
ATOM 1674 C C . VAL A 1 210 ? 15.879 -0.381 9.193 1.00 78.75 210 VAL A C 1
ATOM 1676 O O . VAL A 1 210 ? 16.977 -0.924 9.098 1.00 78.75 210 VAL A O 1
ATOM 1679 N N . VAL A 1 211 ? 14.742 -1.013 8.889 1.00 75.00 211 VAL A N 1
ATOM 1680 C CA . VAL A 1 211 ? 14.703 -2.369 8.318 1.00 75.00 211 VAL A CA 1
ATOM 1681 C C . VAL A 1 211 ? 15.335 -2.368 6.925 1.00 75.00 211 VAL A C 1
ATOM 1683 O O . VAL A 1 211 ? 16.203 -3.193 6.655 1.00 75.00 211 VAL A O 1
ATOM 1686 N N . ALA A 1 212 ? 14.974 -1.401 6.081 1.00 72.44 212 ALA A N 1
ATOM 1687 C CA . ALA A 1 212 ? 15.513 -1.252 4.729 1.00 72.44 212 ALA A CA 1
ATOM 1688 C C . ALA A 1 212 ? 17.010 -0.891 4.696 1.00 72.44 212 ALA A C 1
ATOM 1690 O O . ALA A 1 212 ? 17.687 -1.198 3.727 1.00 72.44 212 ALA A O 1
ATOM 1691 N N . LEU A 1 213 ? 17.557 -0.271 5.747 1.00 75.81 213 LEU A N 1
ATOM 1692 C CA . LEU A 1 213 ? 19.002 -0.040 5.861 1.00 75.81 213 LEU A CA 1
ATOM 1693 C C . LEU A 1 213 ? 19.785 -1.313 6.209 1.00 75.81 213 LEU A C 1
ATOM 1695 O O . LEU A 1 213 ? 20.973 -1.401 5.912 1.00 75.81 213 LEU A O 1
ATOM 1699 N N . LYS A 1 214 ? 19.150 -2.288 6.872 1.00 80.81 214 LYS A N 1
ATOM 1700 C CA . LYS A 1 214 ? 19.798 -3.552 7.255 1.00 80.81 214 LYS A CA 1
ATOM 1701 C C . LYS A 1 214 ? 19.784 -4.597 6.149 1.00 80.81 214 LYS A C 1
ATOM 1703 O O . LYS A 1 214 ? 20.620 -5.495 6.168 1.00 80.81 214 LYS A O 1
ATOM 1708 N N . PHE A 1 215 ? 18.828 -4.503 5.234 1.00 81.25 215 PHE A N 1
ATOM 1709 C CA . PHE A 1 215 ? 18.648 -5.461 4.157 1.00 81.25 215 PHE A CA 1
ATOM 1710 C C . PHE A 1 215 ? 18.634 -4.726 2.829 1.00 81.25 215 PHE A C 1
ATOM 1712 O O . PHE A 1 215 ? 17.837 -3.812 2.647 1.00 81.25 215 PHE A O 1
ATOM 1719 N N . ASP A 1 216 ? 19.479 -5.147 1.892 1.00 79.50 216 ASP A N 1
ATOM 1720 C CA . ASP A 1 216 ? 19.450 -4.597 0.546 1.00 79.50 216 ASP A CA 1
ATOM 1721 C C . ASP A 1 216 ? 18.128 -4.966 -0.137 1.00 79.50 216 ASP A C 1
ATOM 1723 O O . ASP A 1 216 ? 17.946 -6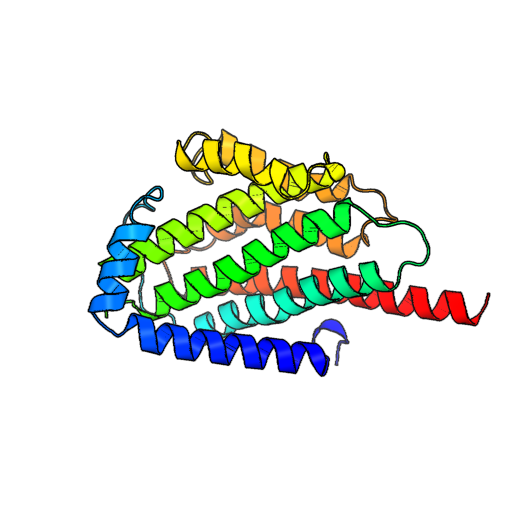.082 -0.627 1.00 79.50 216 ASP A O 1
ATOM 1727 N N . THR A 1 217 ? 17.190 -4.018 -0.153 1.00 75.75 217 THR A N 1
ATOM 1728 C CA . THR A 1 217 ? 15.876 -4.183 -0.785 1.00 75.75 217 THR A CA 1
ATOM 1729 C C . THR A 1 217 ? 15.952 -4.305 -2.305 1.00 75.75 217 THR A C 1
ATOM 1731 O O . THR A 1 217 ? 14.920 -4.439 -2.925 1.00 75.75 217 THR A O 1
ATOM 1734 N N . SER A 1 218 ? 17.122 -4.247 -2.940 1.00 73.06 218 SER A N 1
ATOM 1735 C CA . SER A 1 218 ? 17.242 -4.646 -4.348 1.00 73.06 218 SER A CA 1
ATOM 1736 C C . SER A 1 218 ? 17.375 -6.164 -4.533 1.00 73.06 218 SER A C 1
ATOM 1738 O O . SER A 1 218 ? 17.212 -6.657 -5.643 1.00 73.06 218 SER A O 1
ATOM 1740 N N . THR A 1 219 ? 17.618 -6.912 -3.452 1.00 79.19 219 THR A N 1
ATOM 1741 C CA . THR A 1 219 ? 17.722 -8.379 -3.463 1.00 79.19 219 THR A CA 1
ATOM 1742 C C . THR A 1 219 ? 16.392 -9.041 -3.095 1.00 79.19 219 THR A C 1
ATOM 1744 O O . THR A 1 219 ? 15.654 -8.521 -2.256 1.00 79.19 219 THR A O 1
ATOM 1747 N N . ASP A 1 220 ? 16.118 -10.237 -3.631 1.00 80.62 220 ASP A N 1
ATOM 1748 C CA . ASP A 1 220 ? 14.923 -11.036 -3.289 1.00 80.62 220 ASP A CA 1
ATOM 1749 C C . ASP A 1 220 ? 14.807 -11.300 -1.773 1.00 80.62 220 ASP A C 1
ATOM 1751 O O . ASP A 1 220 ? 13.724 -11.208 -1.189 1.00 80.62 220 ASP A O 1
ATOM 1755 N N . PHE A 1 221 ? 15.938 -11.529 -1.090 1.00 83.75 221 PHE A N 1
ATOM 1756 C CA . PHE A 1 221 ? 15.962 -11.674 0.368 1.00 83.75 221 PHE A CA 1
ATOM 1757 C C . PHE A 1 221 ? 15.564 -10.378 1.085 1.00 83.75 221 PHE A C 1
ATOM 1759 O O . PHE A 1 221 ? 14.725 -10.404 1.988 1.00 83.75 221 PHE A O 1
ATOM 1766 N N . GLY A 1 222 ? 16.140 -9.237 0.695 1.00 84.38 222 GLY A N 1
ATOM 1767 C CA . GLY A 1 222 ? 15.815 -7.954 1.313 1.00 84.38 222 GLY A CA 1
ATOM 1768 C C . GLY A 1 222 ? 14.375 -7.516 1.055 1.00 84.38 222 GLY A C 1
ATOM 1769 O O . GLY A 1 222 ? 13.716 -7.042 1.984 1.00 84.38 222 GLY A O 1
ATOM 1770 N N . HIS A 1 223 ? 13.855 -7.754 -0.152 1.00 83.75 223 HIS A N 1
ATOM 1771 C CA . HIS A 1 223 ? 12.433 -7.615 -0.467 1.00 83.75 223 HIS A CA 1
ATOM 1772 C C . HIS A 1 223 ? 11.567 -8.510 0.420 1.00 83.75 223 HIS A C 1
ATOM 1774 O O . HIS A 1 223 ? 10.690 -8.001 1.115 1.00 83.75 223 HIS A O 1
ATOM 1780 N N . THR A 1 224 ? 11.866 -9.808 0.505 1.00 86.31 224 THR A N 1
ATOM 1781 C CA . THR A 1 224 ? 11.102 -10.750 1.336 1.00 86.31 224 THR A CA 1
ATOM 1782 C C . THR A 1 224 ? 11.082 -10.325 2.807 1.00 86.31 224 THR A C 1
ATOM 1784 O O . THR A 1 224 ? 10.036 -10.387 3.461 1.00 86.31 224 THR A O 1
ATOM 1787 N N . MET A 1 225 ? 12.210 -9.854 3.349 1.00 87.19 225 MET A N 1
ATOM 1788 C CA . MET A 1 225 ? 12.296 -9.361 4.728 1.00 87.19 225 MET A CA 1
ATOM 1789 C C . MET A 1 225 ? 11.457 -8.097 4.941 1.00 87.19 225 MET A C 1
ATOM 1791 O O . MET A 1 225 ? 10.731 -8.003 5.936 1.00 87.19 225 MET A O 1
ATOM 1795 N N . ALA A 1 226 ? 11.508 -7.148 4.004 1.00 87.38 226 ALA A N 1
ATOM 1796 C CA . ALA A 1 226 ? 10.689 -5.941 4.040 1.00 87.38 226 ALA A CA 1
ATOM 1797 C C . ALA A 1 226 ? 9.188 -6.266 3.961 1.00 87.38 226 ALA A C 1
ATOM 1799 O O . ALA A 1 226 ? 8.404 -5.814 4.801 1.00 87.38 226 ALA A O 1
ATOM 1800 N N . SER A 1 227 ? 8.798 -7.117 3.014 1.00 87.19 227 SER A N 1
ATOM 1801 C CA . SER A 1 227 ? 7.424 -7.580 2.825 1.00 87.19 227 SER A CA 1
ATOM 1802 C C . SER A 1 227 ? 6.911 -8.338 4.050 1.00 87.19 227 SER A C 1
ATOM 1804 O O . SER A 1 227 ? 5.786 -8.115 4.503 1.00 87.19 227 SER A O 1
ATOM 1806 N N . SER A 1 228 ? 7.740 -9.187 4.659 1.00 88.38 228 SER A N 1
ATOM 1807 C CA . SER A 1 228 ? 7.391 -9.928 5.879 1.00 88.38 228 SER A CA 1
ATOM 1808 C C . SER A 1 228 ? 7.197 -9.001 7.080 1.00 88.38 228 SER A C 1
ATOM 1810 O O . SER A 1 228 ? 6.243 -9.167 7.844 1.00 88.38 228 SER A O 1
ATOM 1812 N N . TYR A 1 229 ? 8.058 -7.989 7.230 1.00 91.38 229 TYR A N 1
ATOM 1813 C CA . TYR A 1 229 ? 7.915 -6.969 8.268 1.00 91.38 229 TYR A CA 1
ATOM 1814 C C . TYR A 1 229 ? 6.590 -6.213 8.127 1.00 91.38 229 TYR A C 1
ATOM 1816 O O . TYR A 1 229 ? 5.807 -6.139 9.077 1.00 91.38 229 TYR A O 1
ATOM 1824 N N . LEU A 1 230 ? 6.295 -5.714 6.923 1.00 91.12 230 LEU A N 1
ATOM 1825 C CA . LEU A 1 230 ? 5.039 -5.020 6.638 1.00 91.12 230 LEU A CA 1
ATOM 1826 C C . LEU A 1 230 ? 3.825 -5.934 6.841 1.00 91.12 230 LEU A C 1
ATOM 1828 O O . LEU A 1 230 ? 2.833 -5.508 7.432 1.00 91.12 230 LEU A O 1
ATOM 1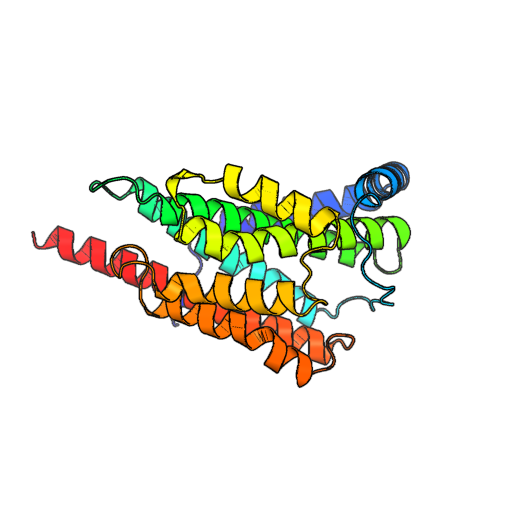832 N N . SER A 1 231 ? 3.919 -7.207 6.451 1.00 91.19 231 SER A N 1
ATOM 1833 C CA . SER A 1 231 ? 2.868 -8.207 6.683 1.00 91.19 231 SER A CA 1
ATOM 1834 C C . SER A 1 231 ? 2.558 -8.361 8.170 1.00 91.19 231 SER A C 1
ATOM 1836 O O . SER A 1 231 ? 1.394 -8.305 8.567 1.00 91.19 231 SER A O 1
ATOM 1838 N N . ALA A 1 232 ? 3.587 -8.492 9.013 1.00 91.56 232 ALA A N 1
ATOM 1839 C CA . ALA A 1 232 ? 3.415 -8.599 10.460 1.00 91.56 232 ALA A CA 1
ATOM 1840 C C . ALA A 1 232 ? 2.721 -7.357 11.043 1.00 91.56 232 ALA A C 1
ATOM 1842 O O . ALA A 1 232 ? 1.818 -7.478 11.875 1.00 91.56 232 ALA A O 1
ATOM 1843 N N . VAL A 1 233 ? 3.091 -6.167 10.565 1.00 93.62 233 VAL A N 1
ATOM 1844 C CA . VAL A 1 233 ? 2.478 -4.904 10.986 1.00 93.62 233 VAL A CA 1
ATOM 1845 C C . VAL A 1 233 ? 1.005 -4.816 10.570 1.00 93.62 233 VAL A C 1
ATOM 1847 O O . VAL A 1 233 ? 0.157 -4.448 11.384 1.00 93.62 233 VAL A O 1
ATOM 1850 N N . VAL A 1 234 ? 0.658 -5.210 9.344 1.00 93.31 234 VAL A N 1
ATOM 1851 C CA . VAL A 1 234 ? -0.735 -5.204 8.866 1.00 93.31 234 VAL A CA 1
ATOM 1852 C C . VAL A 1 234 ? -1.587 -6.249 9.599 1.00 93.31 234 VAL A C 1
ATOM 1854 O O . VAL A 1 234 ? -2.722 -5.961 9.990 1.00 93.31 234 VAL A O 1
ATOM 1857 N N . VAL A 1 235 ? -1.042 -7.439 9.875 1.00 92.25 235 VAL A N 1
ATOM 1858 C CA . VAL A 1 235 ? -1.706 -8.456 10.713 1.00 92.25 235 VAL A CA 1
ATOM 1859 C C . VAL A 1 235 ? -1.981 -7.906 12.114 1.00 92.25 235 VAL A C 1
ATOM 1861 O O . VAL A 1 235 ? -3.069 -8.119 12.658 1.00 92.25 235 VAL A O 1
ATOM 1864 N N . LEU A 1 236 ? -1.035 -7.154 12.686 1.00 93.19 236 LEU A N 1
ATOM 1865 C CA . LEU A 1 236 ? -1.190 -6.522 13.993 1.00 93.19 236 LEU A CA 1
ATOM 1866 C C . LEU A 1 236 ? -2.324 -5.488 14.004 1.00 93.19 236 LEU A C 1
ATOM 1868 O O . LEU A 1 236 ? -3.167 -5.504 14.909 1.00 93.19 236 LEU A O 1
ATOM 1872 N N . MET A 1 237 ? -2.388 -4.635 12.978 1.00 93.56 237 MET A N 1
ATOM 1873 C CA . MET A 1 237 ? -3.481 -3.674 12.801 1.00 93.56 237 MET A CA 1
ATOM 1874 C C . MET A 1 237 ? -4.834 -4.375 12.753 1.00 93.56 237 MET A C 1
ATOM 1876 O O . MET A 1 237 ? -5.755 -4.003 13.484 1.00 93.56 237 MET A O 1
ATOM 1880 N N . ARG A 1 238 ? -4.941 -5.418 11.924 1.00 91.94 238 ARG A N 1
ATOM 1881 C CA . ARG A 1 238 ? -6.174 -6.186 11.746 1.00 91.94 238 ARG A CA 1
ATOM 1882 C C . ARG A 1 238 ? -6.619 -6.826 13.056 1.00 91.94 238 ARG A C 1
ATOM 1884 O O . ARG A 1 238 ? -7.758 -6.637 13.478 1.00 91.94 238 ARG A O 1
ATOM 1891 N N . ALA A 1 239 ? -5.710 -7.523 13.736 1.00 90.56 239 ALA A N 1
ATOM 1892 C CA . ALA A 1 239 ? -5.979 -8.149 15.028 1.00 90.56 239 ALA A CA 1
ATOM 1893 C C . ALA A 1 239 ? -6.469 -7.129 16.065 1.00 90.56 239 ALA A C 1
ATOM 1895 O O . ALA A 1 239 ? -7.402 -7.396 16.825 1.00 90.56 239 ALA A O 1
ATOM 1896 N N . SER A 1 240 ? -5.861 -5.940 16.075 1.00 91.12 240 SER A N 1
ATOM 1897 C CA . SER A 1 240 ? -6.239 -4.872 16.990 1.00 91.12 240 SER A CA 1
ATOM 1898 C C . SER A 1 240 ? -7.665 -4.369 16.759 1.00 91.12 240 SER A C 1
ATOM 1900 O O . SER A 1 240 ? -8.366 -4.107 17.737 1.00 91.12 240 SER A O 1
ATOM 1902 N N . LEU A 1 241 ? -8.086 -4.214 15.502 1.00 89.06 241 LEU A N 1
ATOM 1903 C CA . LEU A 1 241 ? -9.442 -3.776 15.159 1.00 89.06 241 LEU A CA 1
ATOM 1904 C C . LEU A 1 241 ? -10.479 -4.861 15.491 1.00 89.06 241 LEU A C 1
ATOM 1906 O O . LEU A 1 241 ? -11.478 -4.588 16.151 1.00 89.06 241 LEU A O 1
ATOM 1910 N N . GLN A 1 242 ? -10.190 -6.122 15.163 1.00 86.75 242 GLN A N 1
ATOM 1911 C CA . GLN A 1 242 ? -11.085 -7.248 15.463 1.00 86.75 242 GLN A CA 1
ATOM 1912 C C . GLN A 1 242 ? -11.343 -7.432 16.959 1.00 86.75 242 GLN A C 1
ATOM 1914 O O . GLN A 1 242 ? -12.474 -7.690 17.385 1.00 86.75 242 GLN A O 1
ATOM 1919 N N . ASN A 1 243 ? -10.300 -7.277 17.778 1.00 84.69 243 ASN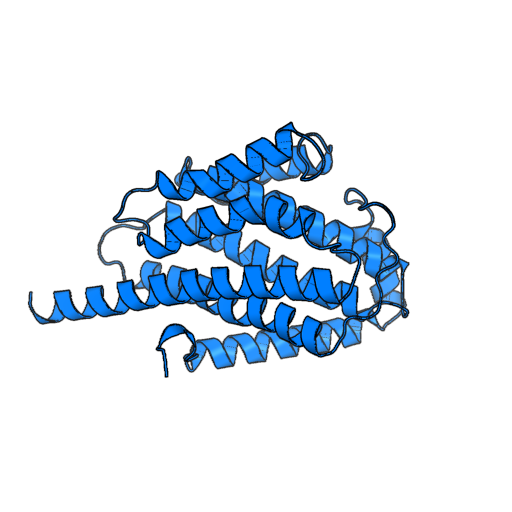 A N 1
ATOM 1920 C CA . ASN A 1 243 ? -10.443 -7.352 19.227 1.00 84.69 243 ASN A CA 1
ATOM 1921 C C . ASN A 1 243 ? -11.344 -6.224 19.753 1.00 84.69 243 ASN A C 1
ATOM 1923 O O . ASN A 1 243 ? -12.232 -6.492 20.566 1.00 84.69 243 ASN A O 1
ATOM 1927 N N . GLN A 1 244 ? -11.188 -4.994 19.249 1.00 80.44 244 GLN A N 1
ATOM 1928 C CA . GLN A 1 244 ? -12.041 -3.864 19.628 1.00 80.44 244 GLN A CA 1
ATOM 1929 C C . GLN A 1 244 ? -13.517 -4.121 19.284 1.00 80.44 244 GLN A C 1
ATOM 1931 O O . GLN A 1 244 ? -14.383 -3.932 20.144 1.00 80.44 244 GLN A O 1
ATOM 1936 N N . ALA A 1 245 ? -13.802 -4.614 18.075 1.00 73.44 245 ALA A N 1
ATOM 1937 C CA . ALA A 1 245 ? -15.157 -4.965 17.654 1.00 73.44 245 ALA A CA 1
ATOM 1938 C C . ALA A 1 245 ? -15.791 -6.033 18.568 1.00 73.44 245 ALA A C 1
ATOM 1940 O O . ALA A 1 245 ? -16.948 -5.906 18.976 1.00 73.44 245 ALA A O 1
ATOM 1941 N N . SER A 1 246 ? -15.021 -7.054 18.964 1.00 69.69 246 SER A N 1
ATOM 1942 C CA . SER A 1 246 ? -15.515 -8.128 19.838 1.00 69.69 246 SER A CA 1
ATOM 1943 C C . SER A 1 246 ? -15.873 -7.656 21.257 1.00 69.69 246 SER A C 1
ATOM 1945 O O . SER A 1 246 ? -16.882 -8.093 21.814 1.00 69.69 246 SER A O 1
ATOM 1947 N N . HIS A 1 247 ? -15.113 -6.710 21.822 1.00 65.38 247 HIS A N 1
ATOM 1948 C CA . HIS A 1 247 ? -15.404 -6.133 23.139 1.00 65.38 247 HIS A CA 1
ATOM 1949 C C . HIS A 1 247 ? -16.583 -5.150 23.107 1.00 65.38 247 HIS A C 1
ATOM 1951 O O . HIS A 1 247 ? -17.382 -5.129 24.044 1.00 65.38 247 HIS A O 1
ATOM 1957 N N . GLY A 1 248 ? -16.749 -4.391 22.016 1.00 59.47 248 GLY A N 1
ATOM 1958 C CA . GLY A 1 248 ? -17.892 -3.489 21.837 1.00 59.47 248 GLY A CA 1
ATOM 1959 C C . GLY A 1 248 ? -19.241 -4.217 21.776 1.00 59.47 248 GLY A C 1
ATOM 1960 O O . GLY A 1 248 ? -20.240 -3.710 22.281 1.00 59.47 248 GLY A O 1
ATOM 1961 N N . ILE A 1 249 ? -19.269 -5.431 21.216 1.00 54.19 249 ILE A N 1
ATOM 1962 C CA . ILE A 1 249 ? -20.468 -6.286 21.187 1.00 54.19 249 ILE A CA 1
ATOM 1963 C C . ILE A 1 249 ? -20.774 -6.859 22.580 1.00 54.19 249 ILE A C 1
ATOM 1965 O O . ILE A 1 249 ? -21.939 -6.929 22.967 1.00 54.19 249 ILE A O 1
ATOM 1969 N N . SER A 1 250 ? -19.750 -7.238 23.353 1.00 46.44 250 SER A N 1
ATOM 1970 C CA . SER A 1 250 ? -19.934 -7.784 24.705 1.00 46.44 250 SER A CA 1
ATOM 1971 C C . SER A 1 250 ? -20.483 -6.743 25.682 1.00 46.44 250 SER A C 1
ATOM 1973 O O . SER A 1 250 ? -21.376 -7.060 26.459 1.00 46.44 250 SER A O 1
ATOM 1975 N N . ALA A 1 251 ? -20.002 -5.498 25.620 1.00 50.19 251 ALA A N 1
ATOM 1976 C CA . ALA A 1 251 ? -20.481 -4.423 26.492 1.00 50.19 251 ALA A CA 1
ATOM 1977 C C . ALA A 1 251 ? -21.962 -4.074 26.246 1.00 50.19 251 ALA A C 1
ATOM 1979 O O . ALA A 1 251 ? -22.677 -3.754 27.187 1.00 50.19 251 ALA A O 1
ATOM 1980 N N . LYS A 1 252 ? -22.447 -4.205 25.002 1.00 50.78 252 LYS A N 1
ATOM 1981 C CA . LYS A 1 252 ? -23.857 -3.971 24.642 1.00 50.78 252 LYS A CA 1
ATOM 1982 C C . LYS A 1 252 ? -24.820 -5.087 25.060 1.00 50.78 252 LYS A C 1
ATOM 1984 O O . LYS A 1 252 ? -26.018 -4.863 25.038 1.00 50.78 252 LYS A O 1
ATOM 1989 N N . LYS A 1 253 ? -24.334 -6.290 25.390 1.00 49.66 253 LYS A N 1
ATOM 1990 C CA . LYS A 1 253 ? -25.194 -7.388 25.879 1.00 49.66 253 LYS A CA 1
ATOM 1991 C C . LYS A 1 253 ? -25.479 -7.313 27.381 1.00 49.66 253 LYS A C 1
ATOM 1993 O O . LYS A 1 253 ? -26.327 -8.057 27.861 1.00 49.66 253 LYS A O 1
ATOM 1998 N N . HIS A 1 254 ? -24.749 -6.468 28.103 1.00 45.50 254 HIS A N 1
ATOM 1999 C CA . HIS A 1 254 ? -24.833 -6.331 29.559 1.00 45.50 254 HIS A CA 1
ATOM 2000 C C . HIS A 1 254 ? -25.270 -4.930 30.013 1.00 45.50 254 HIS A C 1
ATOM 2002 O O . HIS A 1 254 ? -25.283 -4.673 31.214 1.00 45.50 254 HIS A O 1
ATOM 2008 N N . ALA A 1 255 ? -25.598 -4.047 29.068 1.00 48.06 255 ALA A N 1
ATOM 2009 C CA . ALA A 1 255 ? -26.227 -2.749 29.298 1.00 48.06 255 ALA A CA 1
ATOM 2010 C C . ALA A 1 255 ? -27.688 -2.830 28.849 1.00 48.06 255 ALA A C 1
ATOM 2012 O O . ALA A 1 255 ? -28.536 -2.229 29.538 1.00 48.06 255 ALA A O 1
#

Secondary structure (DSSP, 8-state):
--GGGPPPHHHHHHHHHHHHHHHHHHHHHTSHHHHHHHHHHHTTSPPPP---PPPPPHHHHHHHHHHHHHHHHHHHHHHHHHHH-SS---HHHHHHHHHHHHHHHHHHHHHHHHTTTTT-HHHHHHHHHHHHHHHHHHHHHHHHHHHSTTSGGGGHHHHHHHHHTTSS-TTSHHHHHHHHHHHHGGGGS-TTTS-HHHHHHHHHHHTHHHHHHHS-TTSHHHHHHHHHHHHHHHHHHHHHHHHHHHHHHHHHT--

pLDDT: mean 85.35, std 10.81, range [45.5, 96.38]

Sequence (255 aa):
MIKAFKLTTTELRMNFVQLAIFGIGVGFLRNPSIARWISKHCSVFPSTPERNFEPLSIIDWVAHYSINVYGLGVLQEMLIEQKGAQQQPRPRRKSLSLVFAMQQFMGLIVMLSHSLVDKNTAAEHALLDFGYFILQISNFATGFVVLFPFYGWVTLLPIAHLVLKEEITFKNVSGIVLNTFALLSILASPKNDFPLLFKLSFVFMSLMPVVALKFDTSTDFGHTMASSYLSAVVVLMRASLQNQASHGISAKKHA

Radius of gyration: 18.61 Å; chains: 1; bounding box: 46×40×57 Å